Protein AF-A0A1H3GH16-F1 (afdb_monomer_lite)

pLDDT: mean 80.29, std 18.0, range [28.05, 98.12]

Sequence (276 aa):
MAARHVVYRCELDHEVRWRGYATGDDGIPVDVRADSLGQAQQLMAATAVGNGHRSEWVEHTEHAAGDGLWVREALDDRVLEREHATRVLMETLGDQRLRARLATLPACRVGGVPVVVGVPGDTLDWVLGQHDRRGTLIVAAAVTNHRLWWNALVPADRAADTDLCVAGSLADLDLTDPEATLDDWMATTACGGLVLLAPRHTAAGTPPGGHAARSDAYTGRRAAAHNLSARLLDQFESTDDPLRAAQLRMRSCELEGVLHRLDAPRPGPDSLPPAM

Structure (mmCIF, N/CA/C/O backbone):
data_AF-A0A1H3GH16-F1
#
_entry.id   AF-A0A1H3GH16-F1
#
loop_
_atom_site.group_PDB
_atom_site.id
_atom_site.type_symbol
_atom_site.label_atom_id
_atom_site.label_alt_id
_atom_site.label_comp_id
_atom_site.label_asym_id
_atom_site.label_entity_id
_atom_site.label_seq_id
_atom_site.pdbx_PDB_ins_code
_atom_site.Cartn_x
_atom_site.Cartn_y
_atom_site.Cartn_z
_atom_site.occupancy
_atom_site.B_iso_or_equiv
_atom_site.auth_seq_id
_atom_site.auth_comp_id
_atom_site.auth_asym_id
_atom_site.auth_atom_id
_atom_site.pdbx_PDB_model_num
ATOM 1 N N . MET A 1 1 ? 21.112 0.254 -6.569 1.00 52.09 1 MET A N 1
ATOM 2 C CA . MET A 1 1 ? 20.649 -0.102 -5.211 1.00 52.09 1 MET A CA 1
ATOM 3 C C . MET A 1 1 ? 19.182 0.264 -5.133 1.00 52.09 1 MET A C 1
ATOM 5 O O . MET A 1 1 ? 18.838 1.299 -5.691 1.00 52.09 1 MET A O 1
ATOM 9 N N . ALA A 1 2 ? 18.341 -0.576 -4.524 1.00 65.38 2 ALA A N 1
ATOM 10 C CA . ALA A 1 2 ? 16.936 -0.236 -4.305 1.00 65.38 2 ALA A CA 1
ATOM 11 C C . ALA A 1 2 ? 16.853 1.001 -3.400 1.00 65.38 2 ALA A C 1
ATOM 13 O O . ALA A 1 2 ? 17.631 1.122 -2.448 1.00 65.38 2 ALA A O 1
ATOM 14 N N . ALA A 1 3 ? 15.966 1.936 -3.733 1.00 75.69 3 ALA A N 1
ATOM 15 C CA . ALA A 1 3 ? 15.807 3.159 -2.961 1.00 75.69 3 ALA A CA 1
ATOM 16 C C . ALA A 1 3 ? 15.318 2.833 -1.542 1.00 75.69 3 ALA A C 1
ATOM 18 O O . ALA A 1 3 ? 14.544 1.899 -1.324 1.00 75.69 3 ALA A O 1
ATOM 19 N N . ARG A 1 4 ? 15.775 3.602 -0.553 1.00 84.25 4 ARG A N 1
ATOM 20 C CA . ARG A 1 4 ? 15.345 3.411 0.834 1.00 84.25 4 ARG A CA 1
ATOM 21 C C . ARG A 1 4 ? 14.022 4.135 1.052 1.00 84.25 4 ARG A C 1
ATOM 23 O O . ARG A 1 4 ? 13.955 5.351 0.917 1.00 84.25 4 ARG A O 1
ATOM 30 N N . HIS A 1 5 ? 12.983 3.411 1.441 1.00 89.88 5 HIS A N 1
ATOM 31 C CA . HIS A 1 5 ? 11.682 4.014 1.711 1.00 89.88 5 HIS A CA 1
ATOM 32 C C . HIS A 1 5 ? 11.623 4.507 3.162 1.00 89.88 5 HIS A C 1
ATOM 34 O O . HIS A 1 5 ? 11.836 3.740 4.107 1.00 89.88 5 HIS A O 1
ATOM 40 N N . VAL A 1 6 ? 11.352 5.799 3.332 1.00 92.00 6 VAL A N 1
ATOM 41 C CA . VAL A 1 6 ? 11.214 6.468 4.630 1.00 92.00 6 VAL A CA 1
ATOM 42 C C . VAL A 1 6 ? 9.794 6.992 4.757 1.00 92.00 6 VAL A C 1
ATOM 44 O O . VAL A 1 6 ? 9.321 7.716 3.894 1.00 92.00 6 VAL A O 1
ATOM 47 N N . VAL A 1 7 ? 9.113 6.629 5.833 1.00 94.06 7 VAL A N 1
ATOM 48 C CA . VAL A 1 7 ? 7.688 6.869 6.035 1.00 94.06 7 VAL A CA 1
ATOM 49 C C . VAL A 1 7 ? 7.483 7.756 7.252 1.00 94.06 7 VAL A C 1
ATOM 51 O O . VAL A 1 7 ? 8.035 7.493 8.318 1.00 94.06 7 VAL A O 1
ATOM 54 N N . TYR A 1 8 ? 6.654 8.784 7.105 1.00 94.25 8 TYR A N 1
ATOM 55 C CA . TYR A 1 8 ? 6.252 9.682 8.179 1.00 94.25 8 TYR A CA 1
ATOM 56 C C . TYR A 1 8 ? 4.759 9.519 8.459 1.00 94.25 8 TYR A C 1
ATOM 58 O O . TYR A 1 8 ? 3.909 9.926 7.668 1.00 94.25 8 TYR A O 1
ATOM 66 N N . ARG A 1 9 ? 4.435 8.922 9.602 1.00 93.56 9 ARG A N 1
ATOM 67 C CA . ARG A 1 9 ? 3.070 8.673 10.061 1.00 93.56 9 ARG A CA 1
ATOM 68 C C . ARG A 1 9 ? 2.621 9.767 11.020 1.00 93.56 9 ARG A C 1
ATOM 70 O O . ARG A 1 9 ? 3.316 10.054 11.995 1.00 93.56 9 ARG A O 1
ATOM 77 N N . CYS A 1 10 ? 1.449 10.338 10.759 1.00 91.75 10 CYS A N 1
ATOM 78 C CA . CYS A 1 10 ? 0.783 11.255 11.681 1.00 91.75 10 CYS A CA 1
ATOM 79 C C . CYS A 1 10 ? -0.108 10.454 12.646 1.00 91.75 10 CYS A C 1
ATOM 81 O O . CYS A 1 10 ? -1.148 9.931 12.245 1.00 91.75 10 CYS A O 1
ATOM 83 N N . GLU A 1 11 ? 0.296 10.344 13.907 1.00 87.69 11 GLU A N 1
ATOM 84 C CA . GLU A 1 11 ? -0.462 9.694 14.978 1.00 87.69 11 GLU A CA 1
ATOM 85 C C . GLU A 1 11 ? -1.277 10.771 15.720 1.00 87.69 11 GLU A C 1
ATOM 87 O O . GLU A 1 11 ? -0.717 11.691 16.312 1.00 87.69 11 GLU A O 1
ATOM 92 N N . LEU A 1 12 ? -2.611 10.717 15.632 1.00 76.94 12 LEU A N 1
ATOM 93 C CA . LEU A 1 12 ? -3.485 11.773 16.172 1.00 76.94 12 LEU A CA 1
ATOM 94 C C . LEU A 1 12 ? -3.841 11.585 17.656 1.00 76.94 12 LEU A C 1
ATOM 96 O O . LEU A 1 12 ? -4.195 12.558 18.315 1.00 76.94 12 LEU A O 1
ATOM 100 N N . ASP A 1 13 ? -3.715 10.365 18.182 1.00 73.88 13 ASP A N 1
ATOM 101 C CA . ASP A 1 13 ? -4.178 9.989 19.529 1.00 73.88 13 ASP A CA 1
ATOM 102 C C . ASP A 1 13 ? -3.053 9.959 20.584 1.00 73.88 13 ASP A C 1
ATOM 104 O O . ASP A 1 13 ? -3.206 9.384 21.667 1.00 73.88 13 ASP A O 1
ATOM 108 N N . HIS A 1 14 ? -1.888 10.534 20.280 1.00 67.62 14 HIS A N 1
ATOM 109 C CA . HIS A 1 14 ? -0.693 10.454 21.120 1.00 67.62 14 HIS A CA 1
ATOM 110 C C . HIS A 1 14 ? -0.109 11.840 21.421 1.00 67.62 14 HIS A C 1
ATOM 112 O O . HIS A 1 14 ? -0.286 12.781 20.652 1.00 67.62 14 HIS A O 1
ATOM 118 N N . GLU A 1 15 ? 0.599 11.967 22.555 1.00 77.94 15 GLU A N 1
ATOM 119 C CA . GLU A 1 15 ? 1.326 13.201 22.911 1.00 77.94 15 GLU A CA 1
ATOM 120 C C . GLU A 1 15 ? 2.354 13.572 21.831 1.00 77.94 15 GLU A C 1
ATOM 122 O O . GLU A 1 15 ? 2.525 14.743 21.501 1.00 77.94 15 GLU A O 1
ATOM 127 N N . VAL A 1 16 ? 2.981 12.553 21.236 1.00 75.38 16 VAL A N 1
ATOM 128 C CA . VAL A 1 16 ? 3.830 12.667 20.051 1.00 75.38 16 VAL A CA 1
ATOM 129 C C . VAL A 1 16 ? 2.961 12.532 18.807 1.00 75.38 16 VAL A C 1
ATOM 131 O O . VAL A 1 16 ? 2.299 11.515 18.619 1.00 75.38 16 VAL A O 1
ATOM 134 N N . ARG A 1 17 ? 3.029 13.526 17.919 1.00 87.56 17 ARG A N 1
ATOM 135 C CA . ARG A 1 17 ? 2.195 13.575 16.711 1.00 87.56 17 ARG A CA 1
ATOM 136 C C . ARG A 1 17 ? 2.779 12.831 15.513 1.00 87.56 17 ARG A C 1
ATOM 138 O O . ARG A 1 17 ? 2.034 12.403 14.637 1.00 87.56 17 ARG A O 1
ATOM 145 N N . TRP A 1 18 ? 4.101 12.730 15.419 1.00 91.94 18 TRP A N 1
ATOM 146 C CA . TRP A 1 18 ? 4.771 12.169 14.251 1.00 91.94 18 TRP A CA 1
ATOM 147 C C . TRP A 1 18 ? 5.688 11.018 14.616 1.00 91.94 18 TRP A C 1
ATOM 149 O O . TRP A 1 18 ? 6.529 11.114 15.513 1.00 91.94 18 TRP A O 1
ATOM 159 N N . ARG A 1 19 ? 5.570 9.953 13.830 1.00 90.69 19 ARG A N 1
ATOM 160 C CA . ARG A 1 19 ? 6.462 8.805 13.865 1.00 90.69 19 ARG A CA 1
ATOM 161 C C . ARG A 1 19 ? 7.122 8.636 12.506 1.00 90.69 19 ARG A C 1
ATOM 163 O O . ARG A 1 19 ? 6.437 8.493 11.498 1.00 90.69 19 ARG A O 1
ATOM 170 N N . GLY A 1 20 ? 8.446 8.691 12.469 1.00 91.31 20 GLY A N 1
ATOM 171 C CA . GLY A 1 20 ? 9.236 8.442 11.267 1.00 91.31 20 GLY A CA 1
ATOM 172 C C . GLY A 1 20 ? 9.815 7.039 11.313 1.00 91.31 20 GLY A C 1
ATOM 173 O O . GLY A 1 20 ? 10.344 6.647 12.350 1.00 91.31 20 GLY A O 1
ATOM 174 N N . TYR A 1 21 ? 9.744 6.292 10.215 1.00 90.50 21 TYR A N 1
ATOM 175 C CA . TYR A 1 21 ? 10.416 5.005 10.136 1.00 90.50 21 TYR A CA 1
ATOM 176 C C . TYR A 1 21 ? 10.899 4.624 8.742 1.00 90.50 21 TYR A C 1
ATOM 178 O O . TYR A 1 21 ? 10.427 5.155 7.746 1.00 90.50 21 TYR A O 1
ATOM 186 N N . ALA A 1 22 ? 11.860 3.705 8.654 1.00 88.19 22 ALA A N 1
ATOM 187 C CA . ALA A 1 22 ? 12.320 3.151 7.377 1.00 88.19 22 ALA A CA 1
ATOM 188 C C . ALA A 1 22 ? 11.826 1.711 7.190 1.00 88.19 22 ALA A C 1
ATOM 190 O O . ALA A 1 22 ? 11.920 0.907 8.121 1.00 88.19 22 ALA A O 1
ATOM 191 N N . THR A 1 23 ? 11.336 1.378 5.994 1.00 79.94 23 THR A N 1
ATOM 192 C CA . THR A 1 23 ? 11.010 -0.009 5.619 1.00 79.94 23 THR A CA 1
ATOM 193 C C . THR A 1 23 ? 12.234 -0.700 5.012 1.00 79.94 23 THR A C 1
ATOM 195 O O . THR A 1 23 ? 13.199 -0.041 4.622 1.00 79.94 23 THR A O 1
ATOM 198 N N . GLY A 1 24 ? 12.228 -2.034 4.967 1.00 68.38 24 GLY A N 1
ATOM 199 C CA . GLY A 1 24 ? 13.296 -2.820 4.344 1.00 68.38 24 GLY A CA 1
ATOM 200 C C . GLY A 1 24 ? 13.716 -4.057 5.136 1.00 68.38 24 GLY A C 1
ATOM 201 O O . GLY A 1 24 ? 13.225 -4.326 6.235 1.00 68.38 24 GLY A O 1
ATOM 202 N N . ASP A 1 25 ? 14.636 -4.817 4.541 1.00 60.16 25 ASP A N 1
ATOM 203 C CA . ASP A 1 25 ? 15.019 -6.159 4.996 1.00 60.16 25 ASP A CA 1
ATOM 204 C C . ASP A 1 25 ? 16.073 -6.161 6.125 1.00 60.16 25 ASP A C 1
ATOM 206 O O . ASP A 1 25 ? 16.147 -7.122 6.894 1.00 60.16 25 ASP A O 1
ATOM 210 N N . ASP A 1 26 ? 16.858 -5.088 6.266 1.00 56.22 26 ASP A N 1
ATOM 211 C CA . ASP A 1 26 ? 18.135 -5.103 7.002 1.00 56.22 26 ASP A CA 1
ATOM 212 C C . ASP A 1 26 ? 18.048 -4.791 8.509 1.00 56.22 26 ASP A C 1
ATOM 214 O O . ASP A 1 26 ? 19.060 -4.495 9.146 1.00 56.22 26 ASP A O 1
ATOM 218 N N . GLY A 1 27 ? 16.870 -4.883 9.137 1.00 55.91 27 GLY A N 1
ATOM 219 C CA . GLY A 1 27 ? 16.811 -4.810 10.600 1.00 55.91 27 GLY A CA 1
ATOM 220 C C . GLY A 1 27 ? 15.491 -4.381 11.219 1.00 55.91 27 GLY A C 1
ATOM 221 O O . GLY A 1 27 ? 14.415 -4.467 10.627 1.00 55.91 27 GLY A O 1
ATOM 222 N N . ILE A 1 28 ? 15.580 -3.986 12.490 1.00 58.94 28 ILE A N 1
ATOM 223 C CA . ILE A 1 28 ? 14.504 -3.285 13.195 1.00 58.94 28 ILE A CA 1
ATOM 224 C C . ILE A 1 28 ? 14.308 -1.951 12.458 1.00 58.94 28 ILE A C 1
ATOM 226 O O . ILE A 1 28 ? 15.313 -1.282 12.204 1.00 58.94 28 ILE A O 1
ATOM 230 N N . PRO A 1 29 ? 13.072 -1.570 12.082 1.00 67.56 29 PRO A N 1
ATOM 231 C CA . PRO A 1 29 ? 12.835 -0.271 11.468 1.00 67.56 29 PRO A CA 1
ATOM 232 C C . PRO A 1 29 ? 13.460 0.809 12.351 1.00 67.56 29 PRO A C 1
ATOM 234 O O . PRO A 1 29 ? 13.237 0.829 13.562 1.00 67.56 29 PRO A O 1
ATOM 237 N N . VAL A 1 30 ? 14.282 1.674 11.751 1.00 76.56 30 VAL A N 1
ATOM 238 C CA . VAL A 1 30 ? 14.687 2.916 12.417 1.00 76.56 30 VAL A CA 1
ATOM 239 C C . VAL A 1 30 ? 13.393 3.636 12.734 1.00 76.56 30 VAL A C 1
ATOM 241 O O . VAL A 1 30 ? 12.605 3.813 11.818 1.00 76.56 30 VAL A O 1
ATOM 244 N N . ASP A 1 31 ? 13.159 3.971 13.994 1.00 84.00 31 ASP A N 1
ATOM 245 C CA . ASP A 1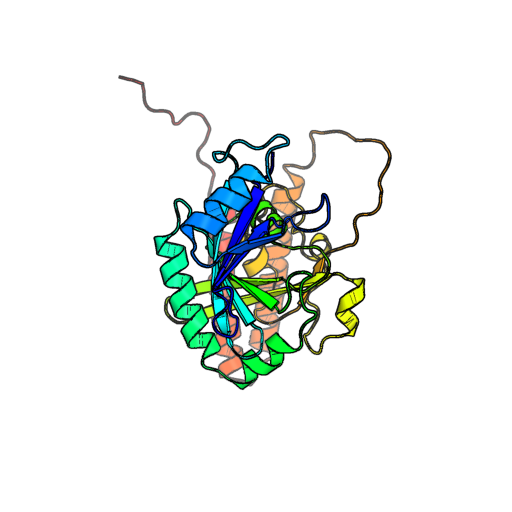 31 ? 11.901 4.534 14.469 1.00 84.00 31 ASP A CA 1
ATOM 246 C C . ASP A 1 31 ? 12.219 5.769 15.301 1.00 84.00 31 ASP A C 1
ATOM 248 O O . ASP A 1 31 ? 12.992 5.705 16.261 1.00 84.00 31 ASP A O 1
ATOM 252 N N . VAL A 1 32 ? 11.659 6.902 14.898 1.00 88.69 32 VAL A N 1
ATOM 253 C CA . VAL A 1 32 ? 11.815 8.177 15.589 1.00 88.69 32 VAL A CA 1
ATOM 254 C C . VAL A 1 32 ? 10.446 8.748 15.904 1.00 88.69 32 VAL A C 1
ATOM 256 O O . VAL A 1 32 ? 9.506 8.642 15.119 1.00 88.69 32 VAL A O 1
ATOM 259 N N . ARG A 1 33 ? 10.350 9.400 17.055 1.00 91.19 33 ARG A N 1
ATOM 260 C CA . ARG A 1 33 ? 9.138 10.042 17.558 1.00 91.19 33 ARG A CA 1
ATOM 261 C C . ARG A 1 33 ? 9.401 11.533 17.707 1.00 91.19 33 ARG A C 1
ATOM 263 O O . ARG A 1 33 ? 10.425 11.907 18.275 1.00 91.19 33 ARG A O 1
ATOM 270 N N . ALA A 1 34 ? 8.512 12.366 17.175 1.00 90.81 34 ALA A N 1
ATOM 271 C CA . ALA A 1 34 ? 8.632 13.817 17.237 1.00 90.81 34 ALA A CA 1
ATOM 272 C C . ALA A 1 34 ? 7.274 14.531 17.246 1.00 90.81 34 ALA A C 1
ATOM 274 O O . ALA A 1 34 ? 6.274 14.030 16.733 1.00 90.81 34 ALA A O 1
ATOM 275 N N . ASP A 1 35 ? 7.259 15.759 17.751 1.00 91.75 35 ASP A N 1
ATOM 276 C CA . ASP A 1 35 ? 6.032 16.558 17.858 1.00 91.75 35 ASP A CA 1
ATOM 277 C C . ASP A 1 35 ? 5.649 17.211 16.517 1.00 91.75 35 ASP A C 1
ATOM 279 O O . ASP A 1 35 ? 4.514 17.645 16.308 1.00 91.75 35 ASP A O 1
ATOM 283 N N . SER A 1 36 ? 6.589 17.260 15.567 1.00 91.38 36 SER A N 1
ATOM 284 C CA . SER A 1 36 ? 6.396 17.822 14.228 1.00 91.38 36 SER A CA 1
ATOM 285 C C . SER A 1 36 ? 7.066 16.983 13.139 1.00 91.38 36 SER A C 1
ATOM 287 O O . SER A 1 36 ? 8.073 16.313 13.377 1.00 91.38 36 SER A O 1
ATOM 289 N N . LEU A 1 37 ? 6.545 17.084 11.912 1.00 90.56 37 LEU A N 1
ATOM 290 C CA . LEU A 1 37 ? 7.101 16.399 10.743 1.00 90.56 37 LEU A CA 1
ATOM 291 C C . LEU A 1 37 ? 8.559 16.804 10.482 1.00 90.56 37 LEU A C 1
ATOM 293 O O . LEU A 1 37 ? 9.406 15.945 10.268 1.00 90.56 37 LEU A O 1
ATOM 297 N N . GLY A 1 38 ? 8.871 18.102 10.558 1.00 91.25 38 GLY A N 1
ATOM 298 C CA . GLY A 1 38 ? 10.231 18.598 10.323 1.00 91.25 38 GLY A CA 1
ATOM 299 C C . GLY A 1 38 ? 11.250 18.030 11.316 1.00 91.25 38 GLY A C 1
ATOM 300 O O . GLY A 1 38 ? 12.358 17.666 10.927 1.00 91.25 38 GLY A O 1
ATOM 301 N N . GLN A 1 39 ? 10.865 17.877 12.586 1.00 92.00 39 GLN A N 1
ATOM 302 C CA . GLN A 1 39 ? 11.708 17.212 13.582 1.00 92.00 39 GLN A CA 1
ATOM 303 C C . GLN A 1 39 ? 11.844 15.713 13.299 1.00 92.00 39 GLN A C 1
ATOM 305 O O . GLN A 1 39 ? 12.954 15.193 13.360 1.00 92.00 39 GLN A O 1
ATOM 310 N N . ALA A 1 40 ? 10.761 15.019 12.928 1.00 90.62 40 ALA A N 1
ATOM 311 C CA . ALA A 1 40 ? 10.839 13.611 12.532 1.00 90.62 40 ALA A CA 1
ATOM 312 C C . ALA A 1 40 ? 11.795 13.416 11.339 1.00 90.62 40 ALA A C 1
ATOM 314 O O . ALA A 1 40 ? 12.632 12.516 11.358 1.00 90.62 40 ALA A O 1
ATOM 315 N N . GLN A 1 41 ? 11.744 14.295 10.333 1.00 90.25 41 GLN A N 1
ATOM 316 C CA . GLN A 1 41 ? 12.663 14.291 9.190 1.00 90.25 41 GLN A CA 1
ATOM 317 C C . GLN A 1 41 ? 14.123 14.493 9.616 1.00 90.25 41 GLN A C 1
ATOM 319 O O . GLN A 1 41 ? 15.004 13.759 9.164 1.00 90.25 41 GLN A O 1
ATOM 324 N N . GLN A 1 42 ? 14.386 15.453 10.506 1.00 89.19 42 GLN A N 1
ATOM 325 C CA . GLN A 1 42 ? 15.727 15.702 11.046 1.00 89.19 42 GLN A CA 1
ATOM 326 C C . GLN A 1 42 ? 16.254 14.507 11.845 1.00 89.19 42 GLN A C 1
ATOM 328 O O . GLN A 1 42 ? 17.401 14.105 11.656 1.00 89.19 42 GLN A O 1
ATOM 333 N N . LEU A 1 43 ? 15.421 13.907 12.699 1.00 89.12 43 LEU A N 1
ATOM 334 C CA . LEU A 1 43 ? 15.786 12.727 13.482 1.00 89.12 43 LEU A CA 1
ATOM 335 C C . LEU A 1 43 ? 16.028 11.508 12.587 1.00 89.12 43 LEU A C 1
ATOM 337 O O . LEU A 1 43 ? 16.998 10.786 12.810 1.00 89.12 43 LEU A O 1
ATOM 341 N N . MET A 1 44 ? 15.219 11.301 11.543 1.00 87.25 44 MET A N 1
ATOM 342 C CA . MET A 1 44 ? 15.465 10.246 10.553 1.00 87.25 44 MET A CA 1
ATOM 343 C C . MET A 1 44 ? 16.807 10.453 9.845 1.00 87.25 44 MET A C 1
ATOM 345 O O . MET A 1 44 ? 17.600 9.516 9.758 1.00 87.25 44 MET A O 1
ATOM 349 N N . ALA A 1 45 ? 17.103 11.680 9.401 1.00 84.00 45 ALA A N 1
ATOM 350 C CA . ALA A 1 45 ? 18.390 12.036 8.799 1.00 84.00 45 ALA A CA 1
ATOM 351 C C . ALA A 1 45 ? 19.573 11.800 9.753 1.00 84.00 45 ALA A C 1
ATOM 353 O O . ALA A 1 45 ? 20.592 11.253 9.338 1.00 84.00 45 ALA A O 1
ATOM 354 N N . ALA A 1 46 ? 19.422 12.150 11.033 1.00 81.88 46 ALA A N 1
ATOM 355 C CA . ALA A 1 46 ? 20.448 11.957 12.057 1.00 81.88 46 ALA A CA 1
ATOM 356 C C . ALA A 1 46 ? 20.619 10.490 12.488 1.00 81.88 46 ALA A C 1
ATOM 358 O O . ALA A 1 46 ? 21.698 10.099 12.920 1.00 81.88 46 ALA A O 1
ATOM 359 N N . THR A 1 47 ? 19.578 9.665 12.374 1.00 78.38 47 THR A N 1
ATOM 360 C CA . THR A 1 47 ? 19.648 8.244 12.754 1.00 78.38 47 THR A CA 1
ATOM 361 C C . THR A 1 47 ? 20.160 7.377 11.603 1.00 78.38 47 THR A C 1
ATOM 363 O O . THR A 1 47 ? 20.773 6.335 11.823 1.00 78.38 47 THR A O 1
ATOM 366 N N . ALA A 1 48 ? 19.994 7.828 10.359 1.00 66.56 48 ALA A N 1
ATOM 367 C CA . ALA A 1 48 ? 20.474 7.145 9.161 1.00 66.56 48 ALA A CA 1
ATOM 368 C C . ALA A 1 48 ? 21.980 7.350 8.863 1.00 66.56 48 ALA A C 1
ATOM 370 O O . ALA A 1 48 ? 22.412 7.113 7.737 1.00 66.56 48 ALA A O 1
ATOM 371 N N . VAL A 1 49 ? 22.792 7.740 9.857 1.00 50.56 49 VAL A N 1
ATOM 372 C CA . VAL A 1 49 ? 24.225 8.117 9.738 1.00 50.56 49 VAL A CA 1
ATOM 373 C C . VAL A 1 49 ? 25.163 6.974 9.283 1.00 50.56 49 VAL A C 1
ATOM 375 O O . VAL A 1 49 ? 26.366 7.165 9.140 1.00 50.56 49 VAL A O 1
ATOM 378 N N . GLY A 1 50 ? 24.635 5.801 8.933 1.00 49.03 50 GLY A N 1
ATOM 379 C CA . GLY A 1 50 ? 25.370 4.759 8.215 1.00 49.03 50 GLY A CA 1
ATOM 380 C C . GLY A 1 50 ? 24.868 4.585 6.779 1.00 49.03 50 GLY A C 1
ATOM 381 O O . GLY A 1 50 ? 23.958 3.794 6.554 1.00 49.03 50 GLY A O 1
ATOM 382 N N . ASN A 1 51 ? 25.515 5.262 5.824 1.00 50.06 51 ASN A N 1
ATOM 383 C CA . ASN A 1 51 ? 25.586 4.928 4.385 1.00 50.06 51 ASN A CA 1
ATOM 384 C C . ASN A 1 51 ? 24.481 5.377 3.402 1.00 50.06 51 ASN A C 1
ATOM 386 O O . ASN A 1 51 ? 24.555 4.957 2.254 1.00 50.06 51 ASN A O 1
ATOM 390 N N . GLY A 1 52 ? 23.510 6.227 3.755 1.00 55.41 52 GLY A N 1
ATOM 391 C CA . GLY A 1 52 ? 22.514 6.706 2.775 1.00 55.41 52 GLY A CA 1
ATOM 392 C C . GLY A 1 52 ? 22.531 8.219 2.583 1.00 55.41 52 GLY A C 1
ATOM 393 O O . GLY A 1 52 ? 22.233 8.957 3.524 1.00 55.41 52 GLY A O 1
ATOM 394 N N . HIS A 1 53 ? 22.813 8.700 1.370 1.00 65.31 53 HIS A N 1
ATOM 395 C CA . HIS A 1 53 ? 22.490 10.087 1.022 1.00 65.31 53 HIS A CA 1
ATOM 396 C C . HIS A 1 53 ? 20.963 10.232 0.929 1.00 65.31 53 HIS A C 1
ATOM 398 O O . HIS A 1 53 ? 20.295 9.344 0.408 1.00 65.31 53 HIS A O 1
ATOM 404 N N . ARG A 1 54 ? 20.385 11.357 1.387 1.00 71.31 54 ARG A N 1
ATOM 405 C CA . ARG A 1 54 ? 18.926 11.604 1.261 1.00 71.31 54 ARG A CA 1
ATOM 406 C C . ARG A 1 54 ? 18.432 11.529 -0.190 1.00 71.31 54 ARG A C 1
ATOM 408 O O . ARG A 1 54 ? 17.261 11.277 -0.413 1.00 71.31 54 ARG A O 1
ATOM 415 N N . SER A 1 55 ? 19.323 11.709 -1.165 1.00 68.88 55 SER A N 1
ATOM 416 C CA . SER A 1 55 ? 19.047 11.527 -2.595 1.00 68.88 55 SER A CA 1
ATOM 417 C C . SER A 1 55 ? 18.679 10.093 -2.990 1.00 68.88 55 SER A C 1
ATOM 419 O O . SER A 1 55 ? 18.209 9.879 -4.098 1.00 68.88 55 SER A O 1
ATOM 421 N N . GLU A 1 56 ? 18.911 9.111 -2.120 1.00 78.94 56 GLU A N 1
ATOM 422 C CA . GLU A 1 56 ? 18.570 7.699 -2.339 1.00 78.94 56 GLU A CA 1
ATOM 423 C C . GLU A 1 56 ? 17.283 7.300 -1.599 1.00 78.94 56 GLU A C 1
ATOM 425 O O . GLU A 1 56 ? 16.954 6.113 -1.508 1.00 78.94 56 GLU A O 1
ATOM 430 N N . TRP A 1 57 ? 16.587 8.274 -1.002 1.00 86.56 57 TRP A N 1
ATOM 431 C CA . TRP A 1 57 ? 15.370 8.041 -0.239 1.00 86.56 57 TRP A CA 1
ATOM 432 C C . TRP A 1 57 ? 14.145 8.309 -1.096 1.00 86.56 57 TRP A C 1
ATOM 434 O O . TRP A 1 57 ? 14.085 9.300 -1.819 1.00 86.56 57 TRP A O 1
ATOM 444 N N . VAL A 1 58 ? 13.135 7.464 -0.930 1.00 89.56 58 VAL A N 1
ATOM 445 C CA . VAL A 1 58 ? 11.763 7.802 -1.306 1.00 89.56 58 VAL A CA 1
ATOM 446 C C . VAL A 1 58 ? 11.037 8.115 -0.009 1.00 89.56 58 VAL A C 1
ATOM 448 O O . VAL A 1 58 ? 10.911 7.241 0.852 1.00 89.56 58 VAL A O 1
ATOM 451 N N . GLU A 1 59 ? 10.617 9.366 0.160 1.00 92.56 59 GLU A N 1
ATOM 452 C CA . GLU A 1 59 ? 9.840 9.791 1.324 1.00 92.56 59 GLU A CA 1
ATOM 453 C C . GLU A 1 59 ? 8.352 9.479 1.106 1.00 92.56 59 GLU A C 1
ATOM 455 O O . GLU A 1 59 ? 7.841 9.562 -0.008 1.00 92.56 59 GLU A O 1
ATOM 460 N N . HIS A 1 60 ? 7.658 9.106 2.177 1.00 95.25 60 HIS A N 1
ATOM 461 C CA . HIS A 1 60 ? 6.235 8.782 2.181 1.00 95.25 60 HIS A CA 1
ATOM 462 C C . HIS A 1 60 ? 5.551 9.453 3.363 1.00 95.25 60 HIS A C 1
ATOM 464 O O . HIS A 1 60 ? 6.149 9.588 4.435 1.00 95.25 60 HIS A O 1
ATOM 470 N N . THR A 1 61 ? 4.271 9.771 3.217 1.00 94.62 61 THR A N 1
ATOM 471 C CA . THR A 1 61 ? 3.392 10.125 4.335 1.00 94.62 61 THR A CA 1
ATOM 472 C C . THR A 1 61 ? 2.350 9.044 4.562 1.00 94.62 61 THR A C 1
ATOM 474 O O . THR A 1 61 ? 1.840 8.443 3.619 1.00 94.62 61 THR A O 1
ATOM 477 N N . GLU A 1 62 ? 2.033 8.787 5.830 1.00 95.62 62 GLU A N 1
ATOM 478 C CA . GLU A 1 62 ? 0.943 7.897 6.218 1.00 95.62 62 GLU A CA 1
ATOM 479 C C . GLU A 1 62 ? -0.194 8.648 6.901 1.00 95.62 62 GLU A C 1
ATOM 481 O O . GLU A 1 62 ? 0.005 9.384 7.875 1.00 95.62 62 GLU A O 1
ATOM 486 N N . HIS A 1 63 ? -1.398 8.381 6.404 1.00 89.94 63 HIS A N 1
ATOM 487 C CA . HIS A 1 63 ? -2.653 8.945 6.874 1.00 89.94 63 HIS A CA 1
ATOM 488 C C . HIS A 1 63 ? -3.523 7.834 7.458 1.00 89.94 63 HIS A C 1
ATOM 490 O O . HIS A 1 63 ? -3.650 6.757 6.875 1.00 89.94 63 HIS A O 1
ATOM 496 N N . ALA A 1 64 ? -4.140 8.087 8.610 1.00 92.12 64 ALA A N 1
ATOM 497 C CA . ALA A 1 64 ? -5.076 7.138 9.194 1.00 92.12 64 ALA A CA 1
ATOM 498 C C . ALA A 1 64 ? -6.334 7.025 8.316 1.00 92.12 64 ALA A C 1
ATOM 500 O O . ALA A 1 64 ? -6.985 8.031 8.031 1.00 92.12 64 ALA A O 1
ATOM 501 N N . ALA A 1 65 ? -6.702 5.800 7.937 1.00 91.69 65 ALA A N 1
ATOM 502 C CA . ALA A 1 65 ? -7.959 5.493 7.243 1.00 91.69 65 ALA A CA 1
ATOM 503 C C . ALA A 1 65 ? -9.012 4.839 8.162 1.00 91.69 65 ALA A C 1
ATOM 505 O O . ALA A 1 65 ? -10.088 4.449 7.709 1.00 91.69 65 ALA A O 1
ATOM 506 N N . GLY A 1 66 ? -8.718 4.757 9.464 1.00 89.19 66 GLY A N 1
ATOM 507 C CA . GLY A 1 66 ? -9.563 4.117 10.472 1.00 89.19 66 GLY A CA 1
ATOM 508 C C . GLY A 1 66 ? -9.262 2.628 10.646 1.00 89.19 66 GLY A C 1
ATOM 509 O O . GLY A 1 66 ? -8.596 2.013 9.818 1.00 89.19 66 GLY A O 1
ATOM 510 N N . ASP A 1 67 ? -9.722 2.059 11.763 1.00 90.81 67 ASP A N 1
ATOM 511 C CA . ASP A 1 67 ? -9.625 0.625 12.088 1.00 90.81 67 ASP A CA 1
ATOM 512 C C . ASP A 1 67 ? -8.191 0.047 12.053 1.00 90.81 67 ASP A C 1
ATOM 514 O O . ASP A 1 67 ? -7.991 -1.150 11.904 1.00 90.81 67 ASP A O 1
ATOM 518 N N . GLY A 1 68 ? -7.164 0.892 12.201 1.00 92.06 68 GLY A N 1
ATOM 519 C CA . GLY A 1 68 ? -5.759 0.476 12.117 1.00 92.06 68 GLY A CA 1
ATOM 520 C C . GLY A 1 68 ? -5.195 0.391 10.693 1.00 92.06 68 GLY A C 1
ATOM 521 O O . GLY A 1 68 ? -4.070 -0.085 10.524 1.00 92.06 68 GLY A O 1
ATOM 522 N N . LEU A 1 69 ? -5.928 0.871 9.684 1.00 96.06 69 LEU A N 1
ATOM 523 C CA . LEU A 1 69 ? -5.430 1.049 8.320 1.00 96.06 69 LEU A CA 1
ATOM 524 C C . LEU A 1 69 ? -4.691 2.379 8.161 1.00 96.06 69 LEU A C 1
ATOM 526 O O . LEU A 1 69 ? -5.140 3.425 8.643 1.00 96.06 69 LEU A O 1
ATOM 530 N N . TRP A 1 70 ? -3.587 2.335 7.419 1.00 96.44 70 TRP A N 1
ATOM 531 C CA . TRP A 1 70 ? -2.738 3.492 7.146 1.00 96.44 70 TRP A CA 1
ATOM 532 C C . TRP A 1 70 ? -2.511 3.634 5.648 1.00 96.44 70 TRP A C 1
ATOM 534 O O . TRP A 1 70 ? -1.846 2.797 5.048 1.00 96.44 70 TRP A O 1
ATOM 544 N N . VAL A 1 71 ? -3.047 4.682 5.034 1.00 96.88 71 VAL A N 1
ATOM 545 C CA . VAL A 1 71 ? -2.812 4.960 3.614 1.00 96.88 71 VAL A CA 1
ATOM 546 C C . VAL A 1 71 ? -1.459 5.632 3.470 1.00 96.88 71 VAL A C 1
ATOM 548 O O . VAL A 1 71 ? -1.235 6.689 4.059 1.00 96.88 71 VAL A O 1
ATOM 551 N N . ARG A 1 72 ? -0.567 4.991 2.716 1.00 97.31 72 ARG A N 1
ATOM 552 C CA . ARG A 1 72 ? 0.798 5.433 2.457 1.00 97.31 72 ARG A CA 1
ATOM 553 C C . ARG A 1 72 ? 0.900 6.006 1.052 1.00 97.31 72 ARG A C 1
ATOM 555 O O . ARG A 1 72 ? 0.697 5.291 0.070 1.00 97.31 72 ARG A O 1
ATOM 562 N N . GLU A 1 73 ? 1.275 7.273 0.989 1.00 96.19 73 GLU A N 1
ATOM 563 C CA . GLU A 1 73 ? 1.482 8.017 -0.247 1.00 96.19 73 GLU A CA 1
ATOM 564 C C . GLU A 1 73 ? 2.955 8.406 -0.373 1.00 96.19 73 GLU A C 1
ATOM 566 O O . GLU A 1 73 ? 3.536 8.957 0.564 1.00 96.19 73 GLU A O 1
ATOM 571 N N . ALA A 1 74 ? 3.563 8.099 -1.518 1.00 95.38 74 ALA A N 1
ATOM 572 C CA . ALA A 1 74 ? 4.943 8.471 -1.799 1.00 95.38 74 ALA A CA 1
ATOM 573 C C . ALA A 1 74 ? 5.028 9.905 -2.333 1.00 95.38 74 ALA A C 1
ATOM 575 O O . ALA A 1 74 ? 4.198 10.334 -3.133 1.00 95.38 74 ALA A O 1
ATOM 576 N N . LEU A 1 75 ? 6.066 10.623 -1.917 1.00 92.12 75 LEU A N 1
ATOM 577 C CA . LEU A 1 75 ? 6.362 11.991 -2.330 1.00 92.12 75 LEU A CA 1
ATOM 578 C C . LEU A 1 75 ? 7.476 11.974 -3.385 1.00 92.12 75 LEU A C 1
ATOM 580 O O . LEU A 1 75 ? 8.616 12.350 -3.112 1.00 92.12 75 LEU A O 1
ATOM 584 N N . ASP A 1 76 ? 7.148 11.476 -4.575 1.00 91.88 76 ASP A N 1
ATOM 585 C CA . ASP A 1 76 ? 8.058 11.366 -5.717 1.00 91.88 76 ASP A CA 1
ATOM 586 C C . ASP A 1 76 ? 7.571 12.182 -6.930 1.00 91.88 76 ASP A C 1
ATOM 588 O O . ASP A 1 76 ? 6.693 13.042 -6.828 1.00 91.88 76 ASP A O 1
ATOM 592 N N . ASP A 1 77 ? 8.180 11.957 -8.092 1.00 92.56 77 ASP A N 1
ATOM 593 C CA . ASP A 1 77 ? 7.843 12.630 -9.346 1.00 92.56 77 ASP A CA 1
ATOM 594 C C . ASP A 1 77 ? 6.440 12.287 -9.879 1.00 92.56 77 ASP A C 1
ATOM 596 O O . ASP A 1 77 ? 5.954 12.973 -10.779 1.00 92.56 77 ASP A O 1
ATOM 600 N N . ARG A 1 78 ? 5.761 11.293 -9.288 1.00 93.81 78 ARG A N 1
ATOM 601 C CA . ARG A 1 78 ? 4.403 10.841 -9.639 1.00 93.81 78 ARG A CA 1
ATOM 602 C C . ARG A 1 78 ? 3.349 11.258 -8.611 1.00 93.81 78 ARG A C 1
ATOM 604 O O . ARG A 1 78 ? 2.276 10.657 -8.527 1.00 93.81 78 ARG A O 1
ATOM 611 N N . VAL A 1 79 ? 3.647 12.271 -7.793 1.00 92.75 79 VAL A N 1
ATOM 612 C CA . VAL A 1 79 ? 2.791 12.694 -6.671 1.00 92.75 79 VAL A CA 1
ATOM 613 C C . VAL A 1 79 ? 1.360 13.048 -7.094 1.00 92.75 79 VAL A C 1
ATOM 615 O O . VAL A 1 79 ? 0.429 12.784 -6.346 1.00 92.75 79 VAL A O 1
ATOM 618 N N . LEU A 1 80 ? 1.140 13.583 -8.300 1.00 93.50 80 LEU A N 1
ATOM 619 C CA . LEU A 1 80 ? -0.208 13.946 -8.760 1.00 93.50 80 LEU A CA 1
ATOM 620 C C . LEU A 1 80 ? -1.063 12.711 -9.083 1.00 93.50 80 LEU A C 1
ATOM 622 O O . LEU A 1 80 ? -2.250 12.665 -8.751 1.00 93.50 80 LEU A O 1
ATOM 626 N N . GLU A 1 81 ? -0.474 11.697 -9.717 1.00 95.25 81 GLU A N 1
ATOM 627 C CA . GLU A 1 81 ? -1.133 10.415 -9.962 1.00 95.25 81 GLU A CA 1
ATOM 628 C C . GLU A 1 81 ? -1.398 9.668 -8.656 1.00 95.25 81 GLU A C 1
ATOM 630 O O . GLU A 1 81 ? -2.464 9.064 -8.496 1.00 95.25 81 GLU A O 1
ATOM 635 N N . ARG A 1 82 ? -0.461 9.752 -7.706 1.00 95.50 82 ARG A N 1
ATOM 636 C CA . ARG A 1 82 ? -0.632 9.197 -6.362 1.00 95.50 82 ARG A CA 1
ATOM 637 C C . ARG A 1 82 ? -1.754 9.904 -5.614 1.00 95.50 82 ARG A C 1
ATOM 639 O O . ARG A 1 82 ? -2.643 9.215 -5.136 1.00 95.50 82 ARG A O 1
ATOM 646 N N . GLU A 1 83 ? -1.819 11.233 -5.628 1.00 94.19 83 GLU A N 1
ATOM 647 C CA . GLU A 1 83 ? -2.911 11.993 -5.005 1.00 94.19 83 GLU A CA 1
ATOM 648 C C . GLU A 1 83 ? -4.279 11.587 -5.590 1.00 94.19 83 GLU A C 1
ATOM 650 O O . GLU A 1 83 ? -5.263 11.394 -4.866 1.00 94.19 83 GLU A O 1
ATOM 655 N N . HIS A 1 84 ? -4.355 11.406 -6.915 1.00 94.38 84 HIS A N 1
ATOM 656 C CA . HIS A 1 84 ? -5.562 10.898 -7.563 1.00 94.38 84 HIS A CA 1
ATOM 657 C C . HIS A 1 84 ? -5.933 9.495 -7.061 1.00 94.38 84 HIS A C 1
ATOM 659 O O . HIS A 1 84 ? -7.080 9.273 -6.663 1.00 94.38 84 HIS A O 1
ATOM 665 N N . ALA A 1 85 ? -4.981 8.561 -7.042 1.00 95.62 85 ALA A N 1
ATOM 666 C CA . ALA A 1 85 ? -5.217 7.200 -6.574 1.00 95.62 85 ALA A CA 1
ATOM 667 C C . ALA A 1 85 ? -5.566 7.145 -5.075 1.00 95.62 85 ALA A C 1
ATOM 669 O O . ALA A 1 85 ? -6.476 6.404 -4.697 1.00 95.62 85 ALA A O 1
ATOM 670 N N . THR A 1 86 ? -4.948 7.989 -4.244 1.00 96.56 86 THR A N 1
ATOM 671 C CA . THR A 1 86 ? -5.298 8.193 -2.832 1.00 96.56 86 THR A CA 1
ATOM 672 C C . THR A 1 86 ? -6.758 8.604 -2.700 1.00 96.56 86 THR A C 1
ATOM 674 O O . THR A 1 86 ? -7.483 8.040 -1.885 1.00 96.56 86 THR A O 1
ATOM 677 N N . ARG A 1 87 ? -7.241 9.542 -3.523 1.00 95.75 87 ARG A N 1
ATOM 678 C CA . ARG A 1 87 ? -8.644 9.988 -3.484 1.00 95.75 87 ARG A CA 1
ATOM 679 C C . ARG A 1 87 ? -9.622 8.846 -3.767 1.00 95.75 87 ARG A C 1
ATOM 681 O O . ARG A 1 87 ? -10.566 8.657 -3.003 1.00 95.75 87 ARG A O 1
ATOM 688 N N . VAL A 1 88 ? -9.368 8.067 -4.820 1.00 96.44 88 VAL A N 1
ATOM 689 C CA . VAL A 1 88 ? -10.190 6.896 -5.186 1.00 96.44 88 VAL A CA 1
ATOM 690 C C . VAL A 1 88 ? -10.140 5.827 -4.090 1.00 96.44 88 VAL A C 1
ATOM 692 O O . VAL A 1 88 ? -11.161 5.226 -3.744 1.00 96.44 88 VAL A O 1
ATOM 695 N N . LEU A 1 89 ? -8.960 5.604 -3.506 1.00 96.56 89 LEU A N 1
ATOM 696 C CA . LEU A 1 89 ? -8.774 4.683 -2.391 1.00 96.56 89 LEU A CA 1
ATOM 697 C C . LEU A 1 89 ? -9.563 5.127 -1.158 1.00 96.56 89 LEU A C 1
ATOM 699 O O . LEU A 1 89 ? -10.269 4.310 -0.579 1.00 96.56 89 LEU A O 1
ATOM 703 N N . MET A 1 90 ? -9.486 6.398 -0.768 1.00 95.31 90 MET A N 1
ATOM 704 C CA . MET A 1 90 ? -10.197 6.917 0.403 1.00 95.31 90 MET A CA 1
ATOM 705 C C . MET A 1 90 ? -11.718 6.853 0.231 1.00 95.31 90 MET A C 1
ATOM 707 O O . MET A 1 90 ? -12.417 6.532 1.189 1.00 95.31 90 MET A O 1
ATOM 711 N N . GLU A 1 91 ? -12.234 7.088 -0.979 1.00 95.31 91 GLU A N 1
ATOM 712 C CA . GLU A 1 91 ? -13.651 6.864 -1.297 1.00 95.31 91 GLU A CA 1
ATOM 713 C C . GLU A 1 91 ? -14.029 5.381 -1.155 1.00 95.31 91 GLU A C 1
ATOM 715 O O . GLU A 1 91 ? -15.031 5.051 -0.521 1.00 95.31 91 GLU A O 1
ATOM 720 N N . THR A 1 92 ? -13.187 4.475 -1.664 1.00 94.50 92 THR A N 1
ATOM 721 C CA . THR A 1 92 ? -13.390 3.018 -1.557 1.00 94.50 92 THR A CA 1
ATOM 722 C C . THR A 1 92 ? -13.344 2.544 -0.100 1.00 94.50 92 THR A C 1
ATOM 724 O O . THR A 1 92 ? -14.177 1.747 0.330 1.00 94.50 92 THR A O 1
ATOM 727 N N . LEU A 1 93 ? -12.416 3.082 0.694 1.00 95.00 93 LEU A N 1
ATOM 728 C CA . LEU A 1 93 ? -12.338 2.881 2.141 1.00 95.00 93 LEU A CA 1
ATOM 729 C C . LEU A 1 93 ? -13.443 3.639 2.898 1.00 95.00 93 LEU A C 1
ATOM 731 O O . LEU A 1 93 ? -13.501 3.569 4.118 1.00 95.00 93 LEU A O 1
ATOM 735 N N . GLY A 1 94 ? -14.372 4.317 2.225 1.00 93.88 94 GLY A N 1
ATOM 736 C CA . GLY A 1 94 ? -15.648 4.703 2.825 1.00 93.88 94 GLY A CA 1
ATOM 737 C C . GLY A 1 94 ? -16.515 3.490 3.193 1.00 93.88 94 GLY A C 1
ATOM 738 O O . GLY A 1 94 ? -17.340 3.580 4.104 1.00 93.88 94 GLY A O 1
ATOM 739 N N . ASP A 1 95 ? -16.306 2.336 2.543 1.00 94.94 95 ASP A N 1
ATOM 740 C CA . ASP A 1 95 ? -16.977 1.083 2.893 1.00 94.94 95 ASP A CA 1
ATOM 741 C C . ASP A 1 95 ? -16.409 0.494 4.196 1.00 94.94 95 ASP A C 1
ATOM 743 O O . ASP A 1 95 ? -15.316 -0.080 4.250 1.00 94.94 95 ASP A O 1
ATOM 747 N N . GLN A 1 96 ? -17.206 0.589 5.262 1.00 94.81 96 GLN A N 1
ATOM 748 C CA . GLN A 1 96 ? -16.863 0.074 6.585 1.00 94.81 96 GLN A CA 1
ATOM 749 C C . GLN A 1 96 ? -16.632 -1.446 6.602 1.00 94.81 96 GLN A C 1
ATOM 751 O O . GLN A 1 96 ? -15.813 -1.925 7.385 1.00 94.81 96 GLN A O 1
ATOM 756 N N . ARG A 1 97 ? -17.330 -2.222 5.762 1.00 94.19 97 ARG A N 1
ATOM 757 C CA . ARG A 1 97 ? -17.157 -3.684 5.719 1.00 94.19 97 ARG A CA 1
ATOM 758 C C . ARG A 1 97 ? -15.808 -4.044 5.125 1.00 94.19 97 ARG A C 1
ATOM 760 O O . ARG A 1 97 ? -15.115 -4.898 5.673 1.00 94.19 97 ARG A O 1
ATOM 767 N N . LEU A 1 98 ? -15.436 -3.374 4.034 1.00 93.69 98 LEU A N 1
ATOM 768 C CA . LEU A 1 98 ? -14.119 -3.537 3.433 1.00 93.69 98 LEU A CA 1
ATOM 769 C C . LEU A 1 98 ? -13.029 -3.142 4.428 1.00 93.69 98 LEU A C 1
ATOM 771 O O . LEU A 1 98 ? -12.131 -3.939 4.681 1.00 93.69 98 LEU A O 1
ATOM 775 N N . ARG A 1 99 ? -13.140 -1.964 5.052 1.00 95.19 99 ARG A N 1
ATOM 776 C CA . ARG A 1 99 ? -12.189 -1.518 6.080 1.00 95.19 99 ARG A CA 1
ATOM 777 C C . ARG A 1 99 ? -12.015 -2.521 7.208 1.00 95.19 99 ARG A C 1
ATOM 779 O O . ARG A 1 99 ? -10.887 -2.899 7.498 1.00 95.19 99 ARG A O 1
ATOM 786 N N . ALA A 1 100 ? -13.114 -2.974 7.810 1.00 93.25 100 ALA A N 1
ATOM 787 C CA . ALA A 1 100 ? -13.069 -3.935 8.906 1.00 93.25 100 ALA A CA 1
ATOM 788 C C . ALA A 1 100 ? -12.387 -5.240 8.478 1.00 93.25 100 ALA A C 1
ATOM 790 O O . ALA A 1 100 ? -11.591 -5.790 9.230 1.00 93.25 100 ALA A O 1
ATOM 791 N N . ARG A 1 101 ? -12.645 -5.706 7.251 1.00 94.25 101 ARG A N 1
ATOM 792 C CA . ARG A 1 101 ? -11.987 -6.892 6.697 1.00 94.25 101 ARG A CA 1
ATOM 793 C C . ARG A 1 101 ? -10.486 -6.677 6.518 1.00 94.25 101 ARG A C 1
ATOM 795 O O . ARG A 1 101 ? -9.697 -7.481 7.001 1.00 94.25 101 ARG A O 1
ATOM 802 N N . LEU A 1 102 ? -10.078 -5.573 5.894 1.00 95.75 102 LEU A N 1
ATOM 803 C CA . LEU A 1 102 ? -8.661 -5.250 5.691 1.00 95.75 102 LEU A CA 1
ATOM 804 C C . LEU A 1 102 ? -7.915 -5.043 7.019 1.00 95.75 102 LEU A C 1
ATOM 806 O O . LEU A 1 102 ? -6.759 -5.436 7.143 1.00 95.75 102 LEU A O 1
ATOM 810 N N . ALA A 1 103 ? -8.583 -4.478 8.024 1.00 94.12 103 ALA A N 1
ATOM 811 C CA . ALA A 1 103 ? -8.038 -4.253 9.361 1.00 94.12 103 ALA A CA 1
ATOM 812 C C . ALA A 1 103 ? -7.720 -5.545 10.131 1.00 94.12 103 ALA A C 1
ATOM 814 O O . ALA A 1 103 ? -6.884 -5.526 11.033 1.00 94.12 103 ALA A O 1
ATOM 815 N N . THR A 1 104 ? -8.359 -6.669 9.788 1.00 94.00 104 THR A N 1
ATOM 816 C CA . THR A 1 104 ? -8.050 -7.974 10.405 1.00 94.00 104 THR A CA 1
ATOM 817 C C . THR A 1 104 ? -6.792 -8.634 9.849 1.00 94.00 104 THR A C 1
ATOM 819 O O . THR A 1 104 ? -6.333 -9.628 10.410 1.00 94.00 104 THR A O 1
ATOM 822 N N . LEU A 1 105 ? -6.220 -8.100 8.766 1.00 96.25 105 LEU A N 1
ATOM 823 C CA . LEU A 1 105 ? -5.011 -8.661 8.179 1.00 96.25 105 LEU A CA 1
ATOM 824 C C . LEU A 1 105 ? -3.811 -8.491 9.131 1.00 96.25 105 LEU A C 1
ATOM 826 O O . LEU A 1 105 ? -3.762 -7.527 9.901 1.00 96.25 105 LEU A O 1
ATOM 830 N N . PRO A 1 106 ? -2.819 -9.402 9.085 1.00 95.25 106 PRO A N 1
ATOM 831 C CA . PRO A 1 106 ? -1.643 -9.346 9.943 1.00 95.25 106 PRO A CA 1
ATOM 832 C C . PRO A 1 106 ? -0.980 -7.967 9.922 1.00 95.25 106 PRO A C 1
ATOM 834 O O . PRO A 1 106 ? -0.566 -7.487 8.866 1.00 95.25 106 PRO A O 1
ATOM 837 N N . ALA A 1 107 ? -0.863 -7.335 11.088 1.00 93.81 107 ALA A N 1
ATOM 838 C CA . ALA A 1 107 ? -0.271 -6.009 11.207 1.00 93.81 107 ALA A CA 1
ATOM 839 C C . ALA A 1 107 ? 1.246 -6.023 10.957 1.00 93.81 107 ALA A C 1
ATOM 841 O O . ALA A 1 107 ? 1.948 -6.989 11.270 1.00 93.81 107 ALA A O 1
ATOM 842 N N . CYS A 1 108 ? 1.763 -4.915 10.430 1.00 90.81 108 CYS A N 1
ATOM 843 C CA . CYS A 1 108 ? 3.199 -4.674 10.294 1.00 90.81 108 CYS A CA 1
ATOM 844 C C . CYS A 1 108 ? 3.860 -4.372 11.656 1.00 90.81 108 CYS A C 1
ATOM 846 O O . CYS A 1 108 ? 3.191 -4.065 12.645 1.00 90.81 108 CYS A O 1
ATOM 848 N N . ARG A 1 109 ? 5.197 -4.419 11.724 1.00 87.69 109 ARG A N 1
ATOM 849 C CA . ARG A 1 109 ? 6.006 -4.175 12.937 1.00 87.69 109 ARG A CA 1
ATOM 850 C C . ARG A 1 109 ? 5.749 -2.813 13.566 1.00 87.69 109 ARG A C 1
ATOM 852 O O . ARG A 1 109 ? 5.836 -2.674 14.781 1.00 87.69 109 ARG A O 1
ATOM 859 N N . VAL A 1 110 ? 5.473 -1.807 12.740 1.00 84.12 110 VAL A N 1
ATOM 860 C CA . VAL A 1 110 ? 5.187 -0.442 13.201 1.00 84.12 110 VAL A CA 1
ATOM 861 C C . VAL A 1 110 ? 3.730 -0.269 13.647 1.00 84.12 110 VAL A C 1
ATOM 863 O O . VAL A 1 110 ? 3.385 0.774 14.199 1.00 84.12 110 VAL A O 1
ATOM 866 N N . GLY A 1 111 ? 2.900 -1.305 13.493 1.00 89.06 111 GLY A N 1
ATOM 867 C CA . GLY A 1 111 ? 1.497 -1.348 13.889 1.00 89.06 111 GLY A CA 1
ATOM 868 C C . GLY A 1 111 ? 0.545 -0.994 12.747 1.00 89.06 111 GLY A C 1
ATOM 869 O O . GLY A 1 111 ? 0.837 -0.120 11.925 1.00 89.06 111 GLY A O 1
ATOM 870 N N . GLY A 1 112 ? -0.612 -1.658 12.732 1.00 92.94 112 GLY A N 1
ATOM 871 C CA . GLY A 1 112 ? -1.638 -1.506 11.699 1.00 92.94 112 GLY A CA 1
A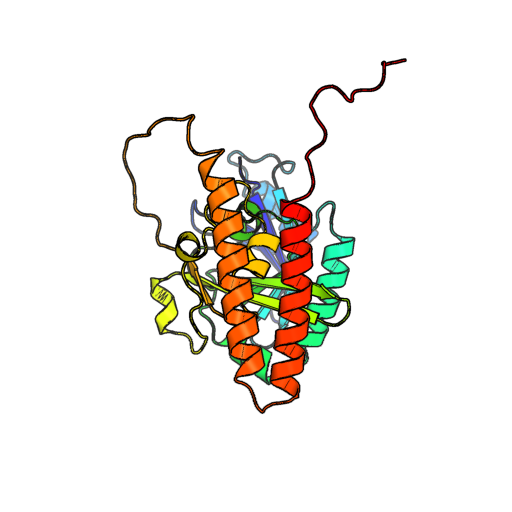TOM 872 C C . GLY A 1 112 ? -1.282 -2.166 10.364 1.00 92.94 112 GLY A C 1
ATOM 873 O O . GLY A 1 112 ? -0.252 -2.836 10.241 1.00 92.94 112 GLY A O 1
ATOM 874 N N . VAL A 1 113 ? -2.137 -1.960 9.362 1.00 96.38 113 VAL A N 1
ATOM 875 C CA . VAL A 1 113 ? -1.962 -2.490 8.002 1.00 96.38 113 VAL A CA 1
ATOM 876 C C . VAL A 1 113 ? -1.779 -1.322 7.026 1.00 96.38 113 VAL A C 1
ATOM 878 O O . VAL A 1 113 ? -2.716 -0.543 6.826 1.00 96.38 113 VAL A O 1
ATOM 881 N N . PRO A 1 114 ? -0.582 -1.150 6.440 1.00 96.38 114 PRO A N 1
ATOM 882 C CA . PRO A 1 114 ? -0.355 -0.129 5.430 1.00 96.38 114 PRO A CA 1
ATOM 883 C C . PRO A 1 114 ? -1.049 -0.481 4.109 1.00 96.38 114 PRO A C 1
ATOM 885 O O . PRO A 1 114 ? -0.997 -1.623 3.646 1.00 96.38 114 PRO A O 1
ATOM 888 N N . VAL A 1 115 ? -1.646 0.531 3.486 1.00 97.88 115 VAL A N 1
ATOM 889 C CA . VAL A 1 115 ? -2.169 0.517 2.121 1.00 97.88 115 VAL A CA 1
ATOM 890 C C . VAL A 1 115 ? -1.308 1.450 1.283 1.00 97.88 115 VAL A C 1
ATOM 892 O O . VAL A 1 115 ? -1.418 2.668 1.391 1.00 97.88 115 VAL A O 1
ATOM 895 N N . VAL A 1 116 ? -0.428 0.879 0.472 1.00 97.50 116 VAL A N 1
ATOM 896 C CA . VAL A 1 116 ? 0.421 1.616 -0.459 1.00 97.50 116 VAL A CA 1
ATOM 897 C C . VAL A 1 116 ? -0.364 2.016 -1.693 1.00 97.50 116 VAL A C 1
ATOM 899 O O . VAL A 1 116 ? -0.991 1.178 -2.346 1.00 97.50 116 VAL A O 1
ATOM 902 N N . VAL A 1 117 ? -0.280 3.304 -2.012 1.00 97.56 117 VAL A N 1
ATOM 903 C CA . VAL A 1 117 ? -0.855 3.890 -3.219 1.00 97.56 117 VAL A CA 1
ATOM 904 C C . VAL A 1 117 ? 0.150 3.756 -4.360 1.00 97.56 117 VAL A C 1
ATOM 906 O O . VAL A 1 117 ? 1.077 4.556 -4.513 1.00 97.56 117 VAL A O 1
ATOM 909 N N . GLY A 1 118 ? -0.027 2.695 -5.138 1.00 96.19 118 GLY A N 1
ATOM 910 C CA . GLY A 1 118 ? 0.705 2.450 -6.370 1.00 96.19 118 GLY A CA 1
ATOM 911 C C . GLY A 1 118 ? 0.064 3.158 -7.560 1.00 96.19 118 GLY A C 1
ATOM 912 O O . GLY A 1 118 ? -1.142 3.419 -7.594 1.00 96.19 118 GLY A O 1
ATOM 913 N N . VAL A 1 119 ? 0.884 3.432 -8.564 1.00 95.44 119 VAL A N 1
ATOM 914 C CA . VAL A 1 119 ? 0.457 3.955 -9.860 1.00 95.44 119 VAL A CA 1
ATOM 915 C C . VAL A 1 119 ? 0.847 2.936 -10.938 1.00 95.44 119 VAL A C 1
ATOM 917 O O . VAL A 1 119 ? 1.937 2.365 -10.849 1.00 95.44 119 VAL A O 1
ATOM 920 N N . PRO A 1 120 ? 0.007 2.692 -11.967 1.00 92.94 120 PRO A N 1
ATOM 921 C CA . PRO A 1 120 ? 0.392 1.899 -13.138 1.00 92.94 120 PRO A CA 1
ATOM 922 C C . PRO A 1 120 ? 1.811 2.235 -13.622 1.00 92.94 120 PRO A C 1
ATOM 924 O O . PRO A 1 120 ? 2.186 3.409 -13.692 1.00 92.94 120 PRO A O 1
ATOM 927 N N . GLY A 1 121 ? 2.625 1.223 -13.892 1.00 93.62 121 GLY A N 1
ATOM 928 C CA . GLY A 1 121 ? 4.042 1.344 -14.239 1.00 93.62 121 GLY A CA 1
ATOM 929 C C . GLY A 1 121 ? 5.022 1.367 -13.061 1.00 93.62 121 GLY A C 1
ATOM 930 O O . GLY A 1 121 ? 6.223 1.267 -13.305 1.00 93.62 121 GLY A O 1
ATOM 931 N N . ASP A 1 122 ? 4.564 1.465 -11.805 1.00 96.12 122 ASP A N 1
ATOM 932 C CA . ASP A 1 122 ? 5.454 1.294 -10.645 1.00 96.12 122 ASP A CA 1
ATOM 933 C C . ASP A 1 122 ? 6.088 -0.106 -10.690 1.00 96.12 122 ASP A C 1
ATOM 935 O O . ASP A 1 122 ? 5.401 -1.104 -10.922 1.00 96.12 122 ASP A O 1
ATOM 939 N N . THR A 1 123 ? 7.402 -0.199 -10.473 1.00 95.31 123 THR A N 1
ATOM 940 C CA . THR A 1 123 ? 8.101 -1.490 -10.484 1.00 95.31 123 THR A CA 1
ATOM 941 C C . THR A 1 123 ? 7.750 -2.305 -9.244 1.00 95.31 123 THR A C 1
ATOM 943 O O . THR A 1 123 ? 7.534 -1.764 -8.155 1.00 95.31 123 THR A O 1
ATOM 946 N N . LEU A 1 124 ? 7.735 -3.632 -9.368 1.00 93.94 124 LEU A N 1
ATOM 947 C CA . LEU A 1 124 ? 7.492 -4.490 -8.212 1.00 93.94 124 LEU A CA 1
ATOM 948 C C . LEU A 1 124 ? 8.611 -4.399 -7.178 1.00 93.94 124 LEU A C 1
ATOM 950 O O . LEU A 1 124 ? 8.319 -4.504 -5.994 1.00 93.94 124 LEU A O 1
ATOM 954 N N . ASP A 1 125 ? 9.855 -4.128 -7.573 1.00 91.81 125 ASP A N 1
ATOM 955 C CA . ASP A 1 125 ? 10.937 -3.861 -6.616 1.00 91.81 125 ASP A CA 1
ATOM 956 C C . ASP A 1 125 ? 10.607 -2.664 -5.703 1.00 91.81 125 ASP A C 1
ATOM 958 O O . ASP A 1 125 ? 10.721 -2.765 -4.480 1.00 91.81 125 ASP A O 1
ATOM 962 N N . TRP A 1 126 ? 10.077 -1.573 -6.269 1.00 92.19 126 TRP A N 1
ATOM 963 C CA . TRP A 1 126 ? 9.626 -0.403 -5.505 1.00 92.19 126 TRP A CA 1
ATOM 964 C C . TRP A 1 126 ? 8.444 -0.726 -4.576 1.00 92.19 126 TRP A C 1
ATOM 966 O O . TRP A 1 126 ? 8.382 -0.251 -3.438 1.00 92.19 126 TRP A O 1
ATOM 976 N N . VAL A 1 127 ? 7.503 -1.564 -5.019 1.00 93.50 127 VAL A N 1
ATOM 977 C CA . VAL A 1 127 ? 6.388 -2.020 -4.170 1.00 93.50 127 VAL A CA 1
ATOM 978 C C . VAL A 1 127 ? 6.903 -2.900 -3.026 1.00 93.50 127 VAL A C 1
ATOM 980 O O . VAL A 1 127 ? 6.540 -2.708 -1.865 1.00 93.50 127 VAL A O 1
ATOM 983 N N . LEU A 1 128 ? 7.791 -3.847 -3.328 1.00 91.62 128 LEU A N 1
ATOM 984 C CA . LEU A 1 128 ? 8.361 -4.779 -2.357 1.00 91.62 128 LEU A CA 1
ATOM 985 C C . LEU A 1 128 ? 9.261 -4.087 -1.332 1.00 91.62 128 LEU A C 1
ATOM 987 O O . LEU A 1 128 ? 9.266 -4.500 -0.170 1.00 91.62 128 LEU A O 1
ATOM 991 N N . GLY A 1 129 ? 9.962 -3.018 -1.720 1.00 89.69 129 GLY A N 1
ATOM 992 C CA . GLY A 1 129 ? 10.769 -2.187 -0.819 1.00 89.69 129 GLY A CA 1
ATOM 993 C C . GLY A 1 129 ? 9.968 -1.556 0.329 1.00 89.69 129 GLY A C 1
ATOM 994 O O . GLY A 1 129 ? 10.529 -1.205 1.371 1.00 89.69 129 GLY A O 1
ATOM 995 N N . GLN A 1 130 ? 8.644 -1.470 0.189 1.00 91.12 130 GLN A N 1
ATOM 996 C CA . GLN A 1 130 ? 7.731 -0.904 1.188 1.00 91.12 130 GLN A CA 1
ATOM 997 C C . GLN A 1 130 ? 7.207 -1.931 2.198 1.00 91.12 130 GLN A C 1
ATOM 999 O O . GLN A 1 130 ? 6.614 -1.553 3.215 1.00 91.12 130 GLN A O 1
ATOM 1004 N N . HIS A 1 131 ? 7.422 -3.219 1.931 1.00 91.12 131 HIS A N 1
ATOM 1005 C CA . HIS A 1 131 ? 6.971 -4.325 2.765 1.00 91.12 131 HIS A CA 1
ATOM 1006 C C . HIS A 1 131 ? 7.992 -4.613 3.885 1.00 91.12 131 HIS A C 1
ATOM 1008 O O . HIS A 1 131 ? 9.189 -4.721 3.643 1.00 91.12 131 HIS A O 1
ATOM 1014 N N . ASP A 1 132 ? 7.539 -4.806 5.129 1.00 86.75 132 ASP A N 1
ATOM 1015 C CA . ASP A 1 132 ? 8.418 -5.024 6.304 1.00 86.75 132 ASP A CA 1
ATOM 1016 C C . ASP A 1 132 ? 8.748 -6.508 6.607 1.00 86.75 132 ASP A C 1
ATOM 1018 O O . ASP A 1 132 ? 9.424 -6.857 7.585 1.00 86.75 132 ASP A O 1
ATOM 1022 N N . ARG A 1 133 ? 8.195 -7.384 5.764 1.00 87.06 133 ARG A N 1
ATOM 1023 C CA . ARG A 1 133 ? 8.307 -8.857 5.745 1.00 87.06 133 ARG A CA 1
ATOM 1024 C C . ARG A 1 133 ? 7.665 -9.563 6.943 1.00 87.06 133 ARG A C 1
ATOM 1026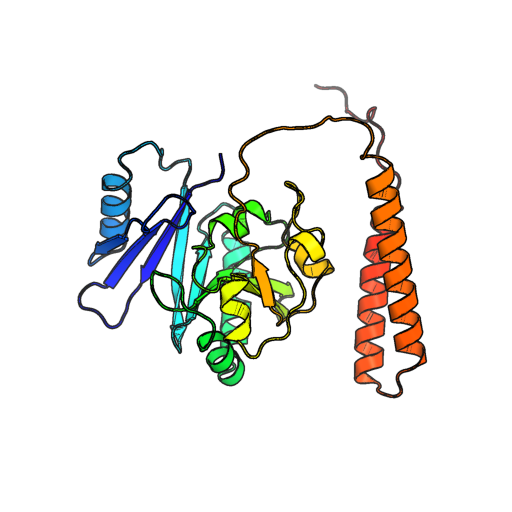 O O . ARG A 1 133 ? 7.909 -10.750 7.131 1.00 87.06 133 ARG A O 1
ATOM 1033 N N . ARG A 1 134 ? 6.881 -8.870 7.771 1.00 87.50 134 ARG A N 1
ATOM 1034 C CA . ARG A 1 134 ? 6.208 -9.467 8.940 1.00 87.50 134 ARG A CA 1
ATOM 1035 C C . ARG A 1 134 ? 4.700 -9.356 8.872 1.00 87.50 134 ARG A C 1
ATOM 1037 O O . ARG A 1 134 ? 4.027 -10.318 9.229 1.00 87.50 134 ARG A O 1
ATOM 1044 N N . GLY A 1 135 ? 4.211 -8.186 8.486 1.00 91.94 135 GLY A N 1
ATOM 1045 C CA . GLY A 1 135 ? 2.788 -7.933 8.345 1.00 91.94 135 GLY A CA 1
ATOM 1046 C C . GLY A 1 135 ? 2.348 -7.986 6.899 1.00 91.94 135 GLY A C 1
ATOM 1047 O O . GLY A 1 135 ? 3.089 -8.408 6.017 1.00 91.94 135 GLY A O 1
ATOM 1048 N N . THR A 1 136 ? 1.135 -7.511 6.689 1.00 95.88 136 THR A N 1
ATOM 1049 C CA . THR A 1 136 ? 0.525 -7.319 5.383 1.00 95.88 136 THR A CA 1
ATOM 1050 C C . THR A 1 136 ? 0.898 -5.951 4.830 1.00 95.88 136 THR A C 1
ATOM 1052 O O . THR A 1 136 ? 0.864 -4.960 5.560 1.00 95.88 136 THR A O 1
ATOM 1055 N N . LEU A 1 137 ? 1.183 -5.883 3.533 1.00 96.50 137 LEU A N 1
ATOM 1056 C CA . LEU A 1 137 ? 1.132 -4.647 2.756 1.00 96.50 137 LEU A CA 1
ATOM 1057 C C . LEU A 1 137 ? -0.016 -4.764 1.762 1.00 96.50 137 LEU A C 1
ATOM 1059 O O . LEU A 1 137 ? 0.002 -5.636 0.896 1.00 96.50 137 LEU A O 1
ATOM 1063 N N . ILE A 1 138 ? -1.002 -3.885 1.855 1.00 98.06 138 ILE A N 1
ATOM 1064 C CA . ILE A 1 138 ? -2.015 -3.780 0.809 1.00 98.06 138 ILE A CA 1
ATOM 1065 C C . ILE A 1 138 ? -1.443 -2.883 -0.280 1.00 98.06 138 ILE A C 1
ATOM 1067 O O . ILE A 1 138 ? -0.954 -1.794 0.004 1.00 98.06 138 ILE A O 1
ATOM 1071 N N . VAL A 1 139 ? -1.499 -3.339 -1.522 1.00 98.12 139 VAL A N 1
ATOM 1072 C CA . VAL A 1 139 ? -1.083 -2.573 -2.695 1.00 98.12 139 VAL A CA 1
ATOM 1073 C C . VAL A 1 139 ? -2.344 -2.210 -3.448 1.00 98.12 139 VAL A C 1
ATOM 1075 O O . VAL A 1 139 ? -3.130 -3.095 -3.786 1.00 98.12 139 VAL A O 1
ATOM 1078 N N . ALA A 1 140 ? -2.561 -0.919 -3.669 1.00 98.06 140 ALA A N 1
ATOM 1079 C CA . ALA A 1 140 ? -3.761 -0.405 -4.304 1.00 98.06 140 ALA A CA 1
ATOM 1080 C C . ALA A 1 140 ? -3.403 0.564 -5.432 1.00 98.06 140 ALA A C 1
ATOM 1082 O O . ALA A 1 140 ? -2.493 1.373 -5.286 1.00 98.06 140 ALA A O 1
ATOM 1083 N N . ALA A 1 141 ? -4.138 0.497 -6.539 1.00 97.50 141 ALA A N 1
ATOM 1084 C CA . ALA A 1 141 ? -3.993 1.398 -7.675 1.00 97.50 141 ALA A CA 1
ATOM 1085 C C . ALA A 1 141 ? -5.362 1.774 -8.241 1.00 97.50 141 ALA A C 1
ATOM 1087 O O . ALA A 1 141 ? -6.267 0.939 -8.354 1.00 97.50 141 ALA A O 1
ATOM 1088 N N . ALA A 1 142 ? -5.515 3.039 -8.628 1.00 96.44 142 ALA A N 1
ATOM 1089 C CA . ALA A 1 142 ? -6.678 3.471 -9.389 1.00 96.44 142 ALA A CA 1
ATOM 1090 C C . ALA A 1 142 ? -6.539 2.999 -10.843 1.00 96.44 142 ALA A C 1
ATOM 1092 O O . ALA A 1 142 ? -5.614 3.385 -11.552 1.00 96.44 142 ALA A O 1
ATOM 1093 N N . VAL A 1 143 ? -7.478 2.164 -11.287 1.00 92.81 143 VAL A N 1
ATOM 1094 C CA . VAL A 1 143 ? -7.581 1.704 -12.684 1.00 92.81 143 VAL A CA 1
ATOM 1095 C C . VAL A 1 143 ? -8.372 2.716 -13.515 1.00 92.81 143 VAL A C 1
ATOM 1097 O O . VAL A 1 143 ? -8.147 2.884 -14.709 1.00 92.81 143 VAL A O 1
ATOM 1100 N N . THR A 1 144 ? -9.322 3.397 -12.873 1.00 90.69 144 THR A N 1
ATOM 1101 C CA . THR A 1 144 ? -10.089 4.518 -13.428 1.00 90.69 144 THR A CA 1
ATOM 1102 C C . THR A 1 144 ? -10.412 5.499 -12.301 1.00 90.69 144 THR A C 1
ATOM 1104 O O . THR A 1 144 ? -10.211 5.175 -11.131 1.00 90.69 144 THR A O 1
ATOM 1107 N N . ASN A 1 145 ? -11.046 6.626 -12.634 1.00 87.75 145 ASN A N 1
ATOM 1108 C CA . ASN A 1 145 ? -11.507 7.624 -11.660 1.00 87.75 145 ASN A CA 1
ATOM 1109 C C . ASN A 1 145 ? -12.427 7.078 -10.554 1.00 87.75 145 ASN A C 1
ATOM 1111 O O . ASN A 1 145 ? -12.610 7.749 -9.546 1.00 87.75 145 ASN A O 1
ATOM 1115 N N . HIS A 1 146 ? -13.038 5.905 -10.750 1.00 87.44 146 HIS A N 1
ATOM 1116 C CA . HIS A 1 146 ? -14.021 5.330 -9.823 1.00 87.44 146 HIS A CA 1
ATOM 1117 C C . HIS A 1 146 ? -13.764 3.851 -9.525 1.00 87.44 146 HIS A C 1
ATOM 1119 O O . HIS A 1 146 ? -14.621 3.169 -8.966 1.00 87.44 146 HIS A O 1
ATOM 1125 N N . ARG A 1 147 ? -12.616 3.314 -9.954 1.00 90.81 147 ARG A N 1
ATOM 1126 C CA . ARG A 1 147 ? -12.318 1.889 -9.804 1.00 90.81 147 ARG A CA 1
ATOM 1127 C C . ARG A 1 147 ? -10.931 1.699 -9.239 1.00 90.81 147 ARG A C 1
ATOM 1129 O O . ARG A 1 147 ? -9.943 2.034 -9.888 1.00 90.81 147 ARG A O 1
ATOM 1136 N N . LEU A 1 148 ? -10.898 1.079 -8.070 1.00 95.50 148 LEU A N 1
ATOM 1137 C CA . LEU A 1 148 ? -9.688 0.644 -7.408 1.00 95.50 148 LEU A CA 1
ATOM 1138 C C . LEU A 1 148 ? -9.428 -0.835 -7.718 1.00 95.50 148 LEU A C 1
ATOM 1140 O O . LEU A 1 148 ? -10.326 -1.678 -7.615 1.00 95.50 148 LEU A O 1
ATOM 1144 N N . TRP A 1 149 ? -8.192 -1.153 -8.072 1.00 97.38 149 TRP A N 1
ATOM 1145 C CA . TRP A 1 149 ? -7.650 -2.492 -7.911 1.00 97.38 149 TRP A CA 1
ATOM 1146 C C . TRP A 1 149 ? -6.827 -2.515 -6.627 1.00 97.38 149 TRP A C 1
ATOM 1148 O O . TRP A 1 149 ? -6.104 -1.564 -6.338 1.00 97.38 149 TRP A O 1
ATOM 1158 N N . TRP A 1 150 ? -6.940 -3.583 -5.848 1.00 97.81 150 TRP A N 1
ATOM 1159 C CA . TRP A 1 150 ? -6.084 -3.798 -4.691 1.00 97.81 150 TRP A CA 1
ATOM 1160 C C . TRP A 1 150 ? -5.829 -5.282 -4.489 1.00 97.81 150 TRP A C 1
ATOM 1162 O O . TRP A 1 150 ? -6.696 -6.093 -4.808 1.00 97.81 150 TRP A O 1
ATOM 1172 N N . ASN A 1 151 ? -4.677 -5.619 -3.920 1.00 98.06 151 ASN A N 1
ATOM 1173 C CA . ASN A 1 151 ? -4.363 -6.945 -3.398 1.00 98.06 151 ASN A CA 1
ATOM 1174 C C . ASN A 1 151 ? -3.505 -6.824 -2.139 1.00 98.06 151 ASN A C 1
ATOM 1176 O O . ASN A 1 151 ? -2.780 -5.848 -1.950 1.00 98.06 151 ASN A O 1
ATOM 1180 N N . ALA A 1 152 ? -3.598 -7.817 -1.261 1.00 97.75 152 ALA A N 1
ATOM 1181 C CA . ALA A 1 152 ? -2.826 -7.871 -0.028 1.00 97.75 152 ALA A CA 1
ATOM 1182 C C . ALA A 1 152 ? -1.611 -8.786 -0.208 1.00 97.75 152 ALA A C 1
ATOM 1184 O O . ALA A 1 152 ? -1.751 -9.984 -0.441 1.00 97.75 152 ALA A O 1
ATOM 1185 N N . LEU A 1 153 ? -0.413 -8.222 -0.088 1.00 96.50 153 LEU A N 1
ATOM 1186 C CA . LEU A 1 153 ? 0.833 -8.971 -0.028 1.00 96.50 153 LEU A CA 1
ATOM 1187 C C . LEU A 1 153 ? 1.077 -9.407 1.417 1.00 96.50 153 LEU A C 1
ATOM 1189 O O . LEU A 1 153 ? 1.191 -8.560 2.303 1.00 96.50 153 LEU A O 1
ATOM 1193 N N . VAL A 1 154 ? 1.143 -10.717 1.652 1.00 94.94 154 VAL A N 1
ATOM 1194 C CA . VAL A 1 154 ? 1.252 -11.300 2.999 1.00 94.94 154 VAL A CA 1
ATOM 1195 C C . VAL A 1 154 ? 2.385 -12.329 3.034 1.00 94.94 154 VAL A C 1
ATOM 1197 O O . VAL A 1 154 ? 2.497 -13.137 2.109 1.00 94.94 154 VAL A O 1
ATOM 1200 N N . PRO A 1 155 ? 3.229 -12.355 4.083 1.00 92.75 155 PRO A N 1
ATOM 1201 C CA . PRO A 1 155 ? 4.174 -13.443 4.309 1.00 92.75 155 PRO A CA 1
ATOM 1202 C C . PRO A 1 155 ? 3.476 -14.806 4.299 1.00 92.75 155 PRO A C 1
ATOM 1204 O O . PRO A 1 155 ? 2.431 -14.982 4.924 1.00 92.75 155 PRO A O 1
ATOM 1207 N N . ALA A 1 156 ? 4.048 -15.784 3.594 1.00 91.19 156 ALA A N 1
ATOM 1208 C CA . ALA A 1 156 ? 3.405 -17.087 3.403 1.00 91.19 156 ALA A CA 1
ATOM 1209 C C . ALA A 1 156 ? 3.049 -17.806 4.723 1.00 91.19 156 ALA A C 1
ATOM 1211 O O . ALA A 1 156 ? 2.034 -18.493 4.796 1.00 91.19 156 ALA A O 1
ATOM 1212 N N . ASP A 1 157 ? 3.841 -17.610 5.781 1.00 89.44 157 ASP A N 1
ATOM 1213 C CA . ASP A 1 157 ? 3.619 -18.165 7.123 1.00 89.44 157 ASP A CA 1
ATOM 1214 C C . ASP A 1 157 ? 2.456 -17.507 7.889 1.00 89.44 157 ASP A C 1
ATOM 1216 O O . ASP A 1 157 ? 2.037 -18.024 8.922 1.00 89.44 157 ASP A O 1
ATOM 1220 N N . ARG A 1 158 ? 1.922 -16.389 7.383 1.00 88.69 158 ARG A N 1
ATOM 1221 C CA . ARG A 1 158 ? 0.810 -15.622 7.970 1.00 88.69 158 ARG A CA 1
ATOM 1222 C C . ARG A 1 158 ? -0.487 -15.707 7.174 1.00 88.69 158 ARG A C 1
ATOM 1224 O O . ARG A 1 158 ? -1.509 -15.194 7.616 1.00 88.69 158 ARG A O 1
ATOM 1231 N N . ALA A 1 159 ? -0.472 -16.362 6.016 1.00 86.69 159 ALA A N 1
ATOM 1232 C CA . ALA A 1 159 ? -1.642 -16.450 5.145 1.00 86.69 159 ALA A CA 1
ATOM 1233 C C . ALA A 1 159 ? -2.826 -17.184 5.797 1.00 86.69 159 ALA A C 1
ATOM 1235 O O . ALA A 1 159 ? -3.977 -16.821 5.569 1.00 86.69 159 ALA A O 1
ATOM 1236 N N . ALA A 1 160 ? -2.547 -18.184 6.641 1.00 84.69 160 ALA A N 1
ATOM 1237 C CA . ALA A 1 160 ? -3.574 -18.955 7.343 1.00 84.69 160 ALA A CA 1
ATOM 1238 C C . ALA A 1 160 ? -4.396 -18.118 8.344 1.00 84.69 160 ALA A C 1
ATOM 1240 O O . ALA A 1 160 ? -5.495 -18.526 8.709 1.00 84.69 160 ALA A O 1
ATOM 1241 N N . ASP A 1 161 ? -3.893 -16.947 8.748 1.00 84.50 161 ASP A N 1
ATOM 1242 C CA . ASP A 1 161 ? -4.552 -16.045 9.698 1.00 84.50 161 ASP A CA 1
ATOM 1243 C C . ASP A 1 161 ? -5.600 -15.135 9.017 1.00 84.50 161 ASP A C 1
ATOM 1245 O O . ASP A 1 161 ? -6.125 -14.217 9.645 1.00 84.50 161 ASP A O 1
ATOM 1249 N N . THR A 1 162 ? -5.892 -15.343 7.726 1.00 85.56 162 THR A N 1
ATOM 1250 C CA . THR A 1 162 ? -6.708 -14.429 6.910 1.00 85.56 162 THR A CA 1
ATOM 1251 C C . THR A 1 162 ? -7.875 -15.132 6.213 1.00 85.56 162 THR A C 1
ATOM 1253 O O . THR A 1 162 ? -7.810 -16.314 5.884 1.00 85.56 162 THR A O 1
ATOM 1256 N N . ASP A 1 163 ? -8.956 -14.389 5.964 1.00 87.12 163 ASP A N 1
ATOM 1257 C CA . ASP A 1 163 ? -10.184 -14.860 5.302 1.00 87.12 163 ASP A CA 1
ATOM 1258 C C . ASP A 1 163 ? -10.219 -14.556 3.787 1.00 87.12 163 ASP A C 1
ATOM 1260 O O . ASP A 1 163 ? -11.231 -14.769 3.109 1.00 87.12 163 ASP A O 1
ATOM 1264 N N . LEU A 1 164 ? -9.138 -13.986 3.252 1.00 90.94 164 LEU A N 1
ATOM 1265 C CA . LEU A 1 164 ? -9.017 -13.612 1.850 1.00 90.94 164 LEU A CA 1
ATOM 1266 C C . LEU A 1 164 ? -8.590 -14.822 1.001 1.00 90.94 164 LEU A C 1
ATOM 1268 O O . LEU A 1 164 ? -7.855 -15.704 1.440 1.00 90.94 164 LEU A O 1
ATOM 1272 N N . CYS A 1 165 ? -9.050 -14.869 -0.251 1.00 92.25 165 CYS A N 1
ATOM 1273 C CA . CYS A 1 165 ? -8.670 -15.939 -1.173 1.00 92.25 165 CYS A CA 1
ATOM 1274 C C . CYS A 1 165 ? -7.223 -15.753 -1.643 1.00 92.25 165 CYS A C 1
ATOM 1276 O O . CYS A 1 165 ? -6.848 -14.667 -2.086 1.00 92.25 165 CYS A O 1
ATOM 1278 N N . VAL A 1 166 ? -6.431 -16.824 -1.599 1.00 94.75 166 VAL A N 1
ATOM 1279 C CA . VAL A 1 166 ? -5.052 -16.826 -2.099 1.00 94.75 166 VAL A CA 1
ATOM 1280 C C . VAL A 1 166 ? -5.051 -16.911 -3.623 1.00 94.75 166 VAL A C 1
ATOM 1282 O O . VAL A 1 166 ? -5.557 -17.877 -4.190 1.00 94.75 166 VAL A O 1
ATOM 1285 N N . ALA A 1 167 ? -4.471 -15.906 -4.280 1.00 92.06 167 ALA A N 1
ATOM 1286 C CA . ALA A 1 167 ? -4.275 -15.879 -5.728 1.00 92.06 167 ALA A CA 1
ATOM 1287 C C . ALA A 1 167 ? -3.024 -16.663 -6.168 1.00 92.06 167 ALA A C 1
ATOM 1289 O O . ALA A 1 167 ? -2.989 -17.183 -7.277 1.00 92.06 167 ALA A O 1
ATOM 1290 N N . GLY A 1 168 ? -2.016 -16.760 -5.297 1.00 92.12 168 GLY A N 1
ATOM 1291 C CA . GLY A 1 168 ? -0.738 -17.432 -5.549 1.00 92.12 168 GLY A CA 1
ATOM 1292 C C . GLY A 1 168 ? 0.410 -16.719 -4.836 1.00 92.12 168 GLY A C 1
ATOM 1293 O O . GLY A 1 168 ? 0.195 -15.709 -4.161 1.00 92.12 168 GLY A O 1
ATOM 1294 N N . SER A 1 169 ? 1.633 -17.227 -4.963 1.00 94.19 169 SER A N 1
ATOM 1295 C CA . SER A 1 169 ? 2.835 -16.460 -4.621 1.00 94.19 169 SER A CA 1
AT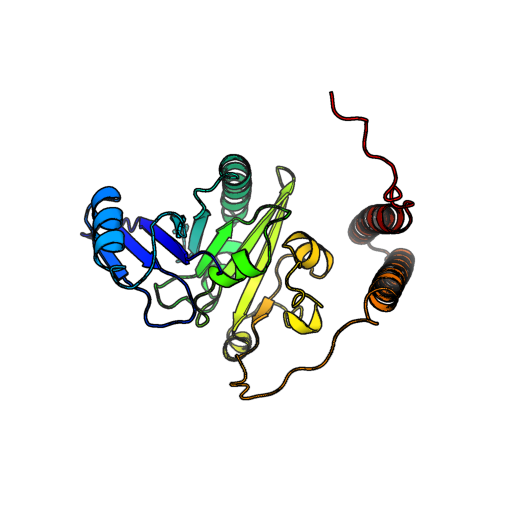OM 1296 C C . SER A 1 169 ? 3.278 -15.566 -5.779 1.00 94.19 169 SER A C 1
ATOM 1298 O O . SER A 1 169 ? 2.855 -15.757 -6.915 1.00 94.19 169 SER A O 1
ATOM 1300 N N . LEU A 1 170 ? 4.176 -14.610 -5.520 1.00 92.62 170 LEU A N 1
ATOM 1301 C CA . LEU A 1 170 ? 4.775 -13.806 -6.598 1.00 92.62 170 LEU A CA 1
ATOM 1302 C C . LEU A 1 170 ? 5.457 -14.669 -7.672 1.00 92.62 170 LEU A C 1
ATOM 1304 O O . LEU A 1 170 ? 5.431 -14.308 -8.841 1.00 92.62 170 LEU A O 1
ATOM 1308 N N . ALA A 1 171 ? 6.041 -15.808 -7.289 1.00 91.12 171 ALA A N 1
ATOM 1309 C CA . ALA A 1 171 ? 6.652 -16.736 -8.236 1.00 91.12 171 ALA A CA 1
ATOM 1310 C C . ALA A 1 171 ? 5.599 -17.472 -9.077 1.00 91.12 171 ALA A C 1
ATOM 1312 O O . ALA A 1 171 ? 5.762 -17.574 -10.285 1.00 91.12 171 ALA A O 1
ATOM 1313 N N . ASP A 1 172 ? 4.499 -17.922 -8.462 1.00 91.94 172 ASP A N 1
ATOM 1314 C CA . ASP A 1 172 ? 3.414 -18.619 -9.177 1.00 91.94 172 ASP A CA 1
ATOM 1315 C C . ASP A 1 172 ? 2.698 -17.714 -10.191 1.00 91.94 172 ASP A C 1
ATOM 1317 O O . ASP A 1 172 ? 2.057 -18.198 -11.121 1.00 91.94 172 ASP A O 1
ATOM 1321 N N . LEU A 1 173 ? 2.785 -16.399 -9.982 1.00 91.50 173 LEU A N 1
ATOM 1322 C CA . LEU A 1 173 ? 2.196 -15.368 -10.830 1.00 91.50 173 LEU A CA 1
ATOM 1323 C C . LEU A 1 173 ? 3.180 -14.819 -11.879 1.00 91.50 173 LEU A C 1
ATOM 1325 O O . LEU A 1 173 ? 2.841 -13.860 -12.567 1.00 91.50 173 LEU A O 1
ATOM 1329 N N . ASP A 1 174 ? 4.388 -15.385 -11.988 1.00 90.94 174 ASP A N 1
ATOM 1330 C CA . ASP A 1 174 ? 5.471 -14.903 -12.861 1.00 90.94 174 ASP A CA 1
ATOM 1331 C C . ASP A 1 174 ? 5.879 -13.433 -12.594 1.00 90.94 174 ASP A C 1
ATOM 1333 O O . ASP A 1 174 ? 6.349 -12.717 -13.476 1.00 90.94 174 ASP A O 1
ATOM 1337 N N . LEU A 1 175 ? 5.746 -12.976 -11.343 1.00 91.94 175 LEU A N 1
ATOM 1338 C CA . LEU A 1 175 ? 6.022 -11.603 -10.893 1.00 91.94 175 LEU A CA 1
ATOM 1339 C C . LEU A 1 175 ? 7.410 -11.438 -10.253 1.00 91.94 175 LEU A C 1
ATOM 1341 O O . LEU A 1 175 ? 7.646 -10.521 -9.467 1.00 91.94 175 LEU A O 1
ATOM 1345 N N . THR A 1 176 ? 8.336 -12.348 -10.549 1.00 89.00 176 THR A N 1
ATOM 1346 C CA . THR A 1 176 ? 9.720 -12.302 -10.048 1.00 89.00 176 THR A CA 1
ATOM 1347 C C . THR A 1 176 ? 10.710 -11.700 -11.046 1.00 89.00 176 THR A C 1
ATOM 1349 O O . THR A 1 176 ? 11.901 -11.634 -10.742 1.00 89.00 176 THR A O 1
ATOM 1352 N N . ASP A 1 177 ? 10.253 -11.297 -12.236 1.00 88.50 177 ASP A N 1
ATOM 1353 C CA . ASP A 1 177 ? 11.082 -10.578 -13.207 1.00 88.50 177 ASP A CA 1
ATOM 1354 C C . ASP A 1 177 ? 11.528 -9.223 -12.608 1.00 88.50 177 ASP A C 1
ATOM 1356 O O . ASP A 1 177 ? 10.687 -8.494 -12.079 1.00 88.50 177 ASP A O 1
ATOM 1360 N N . PRO A 1 178 ? 12.824 -8.857 -12.664 1.00 85.44 178 PRO A N 1
ATOM 1361 C CA . PRO A 1 178 ? 13.301 -7.545 -12.219 1.00 85.44 178 PRO A CA 1
ATOM 1362 C C . PRO A 1 178 ? 12.619 -6.347 -12.896 1.00 85.44 178 PRO A C 1
ATOM 1364 O O . PRO A 1 178 ? 12.593 -5.261 -12.319 1.00 85.44 178 PRO A O 1
ATOM 1367 N N . GLU A 1 179 ? 12.097 -6.528 -14.111 1.00 90.31 179 GLU A N 1
ATOM 1368 C CA . GLU A 1 179 ? 11.357 -5.507 -14.861 1.00 90.31 179 GLU A CA 1
ATOM 1369 C C . GLU A 1 179 ? 9.838 -5.577 -14.618 1.00 90.31 179 GLU A C 1
ATOM 1371 O O . GLU A 1 179 ? 9.104 -4.767 -15.182 1.00 90.31 179 GLU A O 1
ATOM 1376 N N . ALA A 1 180 ? 9.352 -6.514 -13.791 1.00 94.75 180 ALA A N 1
ATOM 1377 C CA . ALA A 1 180 ? 7.928 -6.645 -13.503 1.00 94.75 180 ALA A CA 1
ATOM 1378 C C . ALA A 1 180 ? 7.374 -5.380 -12.839 1.00 94.75 180 ALA A C 1
ATOM 1380 O O . ALA A 1 180 ? 7.986 -4.772 -11.952 1.00 94.75 180 ALA A O 1
ATOM 1381 N N . THR A 1 181 ? 6.168 -5.019 -13.251 1.00 97.06 181 THR A N 1
ATOM 1382 C CA . THR A 1 181 ? 5.471 -3.810 -12.823 1.00 97.06 181 THR A CA 1
ATOM 1383 C C . THR A 1 181 ? 4.157 -4.135 -12.126 1.00 97.06 181 THR A C 1
ATOM 1385 O O . THR A 1 181 ? 3.655 -5.263 -12.144 1.00 97.06 181 THR A O 1
ATOM 1388 N N . LEU A 1 182 ? 3.559 -3.112 -11.526 1.00 96.75 182 LEU A N 1
ATOM 1389 C CA . LEU A 1 182 ? 2.215 -3.187 -10.978 1.00 96.75 182 LEU A CA 1
ATOM 1390 C C . LEU A 1 182 ? 1.175 -3.558 -12.048 1.00 96.75 182 LEU A C 1
ATOM 1392 O O . LEU A 1 182 ? 0.198 -4.225 -11.723 1.00 96.75 182 LEU A O 1
ATOM 1396 N N . ASP A 1 183 ? 1.393 -3.198 -13.316 1.00 97.38 183 ASP A N 1
ATOM 1397 C CA . ASP A 1 183 ? 0.510 -3.599 -14.417 1.00 97.38 183 ASP A CA 1
ATOM 1398 C C . ASP A 1 183 ? 0.524 -5.109 -14.651 1.00 97.38 183 ASP A C 1
ATOM 1400 O O . ASP A 1 183 ? -0.536 -5.713 -14.827 1.00 97.38 183 ASP A O 1
ATOM 1404 N N . ASP A 1 184 ? 1.701 -5.736 -14.591 1.00 97.06 184 ASP A N 1
ATOM 1405 C CA . ASP A 1 184 ? 1.837 -7.190 -14.724 1.00 97.06 184 ASP A CA 1
ATOM 1406 C C . ASP A 1 184 ? 1.112 -7.909 -13.577 1.00 97.06 184 ASP A C 1
ATOM 1408 O O . ASP A 1 184 ? 0.421 -8.913 -13.778 1.00 97.06 184 ASP A O 1
ATOM 1412 N N . TRP A 1 185 ? 1.187 -7.351 -12.367 1.00 96.56 185 TRP A N 1
ATOM 1413 C CA . TRP A 1 185 ? 0.448 -7.877 -11.225 1.00 96.56 185 TRP A CA 1
ATOM 1414 C C . TRP A 1 185 ? -1.070 -7.709 -11.393 1.00 96.56 185 TRP A C 1
ATOM 1416 O O . TRP A 1 185 ? -1.835 -8.664 -11.209 1.00 96.56 185 TRP A O 1
ATOM 1426 N N . MET A 1 186 ? -1.528 -6.530 -11.812 1.00 96.81 186 MET A N 1
ATOM 1427 C CA . MET A 1 186 ? -2.946 -6.294 -12.100 1.00 96.81 186 MET A CA 1
ATOM 1428 C C . MET A 1 186 ? -3.479 -7.227 -13.196 1.00 96.81 186 MET A C 1
ATOM 1430 O O . MET A 1 186 ? -4.624 -7.670 -13.113 1.00 96.81 186 MET A O 1
ATOM 1434 N N . ALA A 1 187 ? -2.662 -7.559 -14.198 1.00 95.69 187 ALA A N 1
ATOM 1435 C CA . ALA A 1 187 ? -3.042 -8.452 -15.292 1.00 95.69 187 ALA A CA 1
ATOM 1436 C C . ALA A 1 187 ? -3.140 -9.930 -14.872 1.00 95.69 187 ALA A C 1
ATOM 1438 O O . ALA A 1 187 ? -3.936 -10.681 -15.438 1.00 95.69 187 ALA A O 1
ATOM 1439 N N . THR A 1 188 ? -2.349 -10.357 -13.886 1.00 94.56 188 THR A N 1
ATOM 1440 C CA . THR A 1 188 ? -2.268 -11.763 -13.444 1.00 94.56 188 THR A CA 1
ATOM 1441 C C . THR A 1 188 ? -3.220 -12.099 -12.300 1.00 94.56 188 THR A C 1
ATOM 1443 O O . THR A 1 188 ? -3.477 -13.275 -12.039 1.00 94.56 188 THR A O 1
ATOM 1446 N N . THR A 1 189 ? -3.788 -11.095 -11.625 1.00 94.75 189 THR A N 1
ATOM 1447 C CA . THR A 1 189 ? -4.605 -11.308 -10.424 1.00 94.75 189 THR A CA 1
ATOM 1448 C C . THR A 1 189 ? -5.919 -10.535 -10.438 1.00 94.75 189 THR A C 1
ATOM 1450 O O . THR A 1 189 ? -6.011 -9.381 -10.856 1.00 94.75 189 THR A O 1
ATOM 1453 N N . ALA A 1 190 ? -6.970 -11.169 -9.914 1.00 93.25 190 ALA A N 1
ATOM 1454 C CA . ALA A 1 190 ? -8.199 -10.456 -9.592 1.00 93.25 190 ALA A CA 1
ATOM 1455 C C . ALA A 1 190 ? -7.963 -9.471 -8.433 1.00 93.25 190 ALA A C 1
ATOM 1457 O O . ALA A 1 190 ? -7.062 -9.662 -7.622 1.00 93.25 190 ALA A O 1
ATOM 1458 N N . CYS A 1 191 ? -8.800 -8.436 -8.357 1.00 94.81 191 CYS A N 1
ATOM 1459 C CA . CYS A 1 191 ? -8.836 -7.509 -7.227 1.00 94.81 191 CYS A CA 1
ATOM 1460 C C . CYS A 1 191 ? -9.389 -8.209 -5.973 1.00 94.81 191 CYS A C 1
ATOM 1462 O O . CYS A 1 191 ? -10.374 -8.949 -6.059 1.00 94.81 191 CYS A O 1
ATOM 1464 N N . GLY A 1 192 ? -8.793 -7.926 -4.818 1.00 94.75 192 GLY A N 1
ATOM 1465 C CA . GLY A 1 192 ? -9.275 -8.304 -3.494 1.00 94.75 192 GLY A CA 1
ATOM 1466 C C . GLY A 1 192 ? -8.792 -9.655 -2.968 1.00 94.75 192 GLY A C 1
ATOM 1467 O O . GLY A 1 192 ? -9.460 -10.254 -2.123 1.00 94.75 192 GLY A O 1
ATOM 1468 N N . GLY A 1 193 ? -7.667 -10.149 -3.481 1.00 94.06 193 GLY A N 1
ATOM 1469 C CA . GLY A 1 193 ? -7.032 -11.398 -3.071 1.00 94.06 193 GLY A CA 1
ATOM 1470 C C . GLY A 1 193 ? -5.750 -11.209 -2.259 1.00 94.06 193 GLY A C 1
ATOM 1471 O O . GLY A 1 193 ? -5.218 -10.105 -2.108 1.00 94.06 193 GLY A O 1
ATOM 1472 N N . LEU A 1 194 ? -5.243 -12.332 -1.749 1.00 95.62 194 LEU A N 1
ATOM 1473 C CA . LEU A 1 194 ? -3.914 -12.434 -1.153 1.00 95.62 194 LEU A CA 1
ATOM 1474 C C . LEU A 1 194 ? -2.901 -12.849 -2.203 1.00 95.62 194 LEU A C 1
ATOM 1476 O O . LEU A 1 194 ? -3.133 -13.793 -2.962 1.00 95.62 194 LEU A O 1
ATOM 1480 N N . VAL A 1 195 ? -1.736 -12.228 -2.146 1.00 96.75 195 VAL A N 1
ATOM 1481 C CA . VAL A 1 195 ? -0.532 -12.708 -2.810 1.00 96.75 195 VAL A CA 1
ATOM 1482 C C . VAL A 1 195 ? 0.502 -13.049 -1.755 1.00 96.75 195 VAL A C 1
ATOM 1484 O O . VAL A 1 195 ? 0.740 -12.284 -0.820 1.00 96.75 195 VAL A O 1
ATOM 1487 N N . LEU A 1 196 ? 1.099 -14.229 -1.889 1.00 95.19 196 LEU A N 1
ATOM 1488 C CA . LEU A 1 196 ? 2.052 -14.735 -0.917 1.00 95.19 196 LEU A CA 1
ATOM 1489 C C . LEU A 1 196 ? 3.454 -14.224 -1.219 1.00 95.19 196 LEU A C 1
ATOM 1491 O O . LEU A 1 196 ? 4.005 -14.417 -2.308 1.00 95.19 196 LEU A O 1
ATOM 1495 N N . LEU A 1 197 ? 4.058 -13.623 -0.203 1.00 90.88 197 LEU A N 1
ATOM 1496 C CA . LEU A 1 197 ? 5.464 -13.280 -0.195 1.00 90.88 197 LEU A CA 1
ATOM 1497 C C . LEU A 1 197 ? 6.254 -14.481 0.321 1.00 90.88 197 LEU A C 1
ATOM 1499 O O . LEU A 1 197 ? 6.159 -14.843 1.498 1.00 90.88 197 LEU A O 1
ATOM 1503 N N . ALA A 1 198 ? 7.020 -15.113 -0.568 1.00 81.25 198 ALA A N 1
ATOM 1504 C CA . ALA A 1 198 ? 7.843 -16.258 -0.205 1.00 81.25 198 ALA A CA 1
ATOM 1505 C C . ALA A 1 198 ? 8.888 -15.870 0.865 1.00 81.25 198 ALA A C 1
ATOM 1507 O O . ALA A 1 198 ? 9.467 -14.776 0.797 1.00 81.25 198 ALA A O 1
ATOM 1508 N N . PRO A 1 199 ? 9.182 -16.756 1.836 1.00 63.03 199 PRO A N 1
ATOM 1509 C CA . PRO A 1 199 ? 10.335 -16.589 2.708 1.00 63.03 199 PRO A CA 1
ATOM 1510 C C . PRO A 1 199 ? 11.605 -16.562 1.854 1.00 63.03 199 PRO A C 1
ATOM 1512 O O . PRO A 1 199 ? 11.758 -17.379 0.945 1.00 63.03 199 PRO A O 1
ATOM 1515 N N . ARG A 1 200 ? 12.554 -15.666 2.148 1.00 55.00 200 ARG A N 1
ATOM 1516 C CA . ARG A 1 200 ? 13.888 -15.788 1.550 1.00 55.00 200 ARG A CA 1
ATOM 1517 C C . ARG A 1 200 ? 14.489 -17.113 2.012 1.00 55.00 200 ARG A C 1
ATOM 1519 O O . ARG A 1 200 ? 14.852 -17.250 3.178 1.00 55.00 200 ARG A O 1
ATOM 1526 N N . HIS A 1 201 ? 14.630 -18.073 1.103 1.00 32.75 201 HIS A N 1
ATOM 1527 C CA . HIS A 1 201 ? 15.616 -19.123 1.298 1.00 32.75 201 HIS A CA 1
ATOM 1528 C C . HIS A 1 201 ? 16.982 -18.438 1.386 1.00 32.75 201 HIS A C 1
ATOM 1530 O O . HIS A 1 201 ? 17.378 -17.703 0.482 1.00 32.75 201 HIS A O 1
ATOM 1536 N N . THR A 1 202 ? 17.692 -18.638 2.492 1.00 30.75 202 THR A N 1
ATOM 1537 C CA . THR A 1 202 ? 19.116 -18.329 2.614 1.00 30.75 202 THR A CA 1
ATOM 1538 C C . THR A 1 202 ? 19.874 -19.152 1.571 1.00 30.75 202 THR A C 1
ATOM 1540 O O . THR A 1 202 ? 20.278 -20.281 1.826 1.00 30.75 202 THR A O 1
ATOM 1543 N N . ALA A 1 203 ? 20.025 -18.613 0.363 1.00 29.66 203 ALA A N 1
ATOM 1544 C CA . ALA A 1 203 ? 20.757 -19.258 -0.715 1.00 29.66 203 ALA A CA 1
ATOM 1545 C C . ALA A 1 203 ? 22.208 -18.769 -0.708 1.00 29.66 203 ALA A C 1
ATOM 1547 O O . ALA A 1 203 ? 22.547 -17.718 -1.251 1.00 29.66 203 ALA A O 1
ATOM 1548 N N . ALA A 1 204 ? 23.077 -19.557 -0.080 1.00 32.59 204 ALA A N 1
ATOM 1549 C CA . ALA A 1 204 ? 24.486 -19.557 -0.419 1.00 32.59 204 ALA A CA 1
ATOM 1550 C C . ALA A 1 204 ? 24.666 -20.252 -1.782 1.00 32.59 204 ALA A C 1
ATOM 1552 O O . ALA A 1 204 ? 24.378 -21.438 -1.907 1.00 32.59 204 ALA A O 1
ATOM 1553 N N . GLY A 1 205 ? 25.191 -19.516 -2.766 1.00 35.50 205 GLY A N 1
ATOM 1554 C CA . GLY A 1 205 ? 26.020 -20.065 -3.843 1.00 35.50 205 GLY A CA 1
ATOM 1555 C C . GLY A 1 205 ? 25.351 -20.475 -5.165 1.00 35.50 205 GLY A C 1
ATOM 1556 O O . GLY A 1 205 ? 24.628 -21.463 -5.233 1.00 35.50 205 GLY A O 1
ATOM 1557 N N . THR A 1 206 ? 25.845 -19.834 -6.236 1.00 28.05 206 THR A N 1
ATOM 1558 C CA . THR A 1 206 ? 26.046 -20.317 -7.630 1.00 28.05 206 THR A CA 1
ATOM 1559 C C . THR A 1 206 ? 25.088 -19.766 -8.706 1.00 28.05 206 THR A C 1
ATOM 1561 O O . THR A 1 206 ? 23.890 -20.023 -8.638 1.00 28.05 206 THR A O 1
ATOM 1564 N N . PRO A 1 207 ? 25.599 -19.067 -9.748 1.00 40.69 207 PRO A N 1
ATOM 1565 C CA . PRO A 1 207 ? 24.808 -18.623 -10.897 1.00 40.69 207 PRO A CA 1
ATOM 1566 C C . PRO A 1 207 ? 24.944 -19.578 -12.103 1.00 40.69 207 PRO A C 1
ATOM 1568 O O . PRO A 1 207 ? 26.011 -20.158 -12.316 1.00 40.69 207 PRO A O 1
ATOM 1571 N N . PRO A 1 208 ? 23.922 -19.658 -12.970 1.00 38.31 208 PRO A N 1
ATOM 1572 C CA . PRO A 1 208 ? 24.141 -19.829 -14.409 1.00 38.31 208 PRO A CA 1
ATOM 1573 C C . PRO A 1 208 ? 23.402 -18.708 -15.169 1.00 38.31 208 PRO A C 1
ATOM 1575 O O . PRO A 1 208 ? 22.291 -18.330 -14.826 1.00 38.31 208 PRO A O 1
ATOM 1578 N N . GLY A 1 209 ? 24.013 -18.016 -16.127 1.00 32.06 209 GLY A N 1
ATOM 1579 C CA . GLY A 1 209 ? 24.360 -18.557 -17.441 1.00 32.06 209 GLY A CA 1
ATOM 1580 C C . GLY A 1 209 ? 23.374 -17.979 -18.465 1.00 32.06 209 GLY A C 1
ATOM 1581 O O . GLY A 1 209 ? 22.275 -18.493 -18.629 1.00 32.06 209 GLY A O 1
ATOM 1582 N N . GLY A 1 210 ? 23.739 -16.846 -19.072 1.00 39.22 210 GLY A N 1
ATOM 1583 C CA . GLY A 1 210 ? 22.876 -16.062 -19.955 1.00 39.22 210 GLY A CA 1
ATOM 1584 C C . GLY A 1 210 ? 22.809 -16.546 -21.408 1.00 39.22 210 GLY A C 1
ATOM 1585 O O . GLY A 1 210 ? 23.645 -17.312 -21.875 1.00 39.22 210 GLY A O 1
ATOM 1586 N N . HIS A 1 211 ? 21.826 -15.973 -22.112 1.00 36.12 211 HIS A N 1
ATOM 1587 C CA . HIS A 1 211 ? 21.657 -15.929 -23.574 1.00 36.12 211 HIS A CA 1
ATOM 1588 C C . HIS A 1 211 ? 21.063 -17.167 -24.275 1.00 36.12 211 HIS A C 1
ATOM 1590 O O . HIS A 1 211 ? 21.680 -17.753 -25.154 1.00 36.12 211 HIS A O 1
ATOM 1596 N N . ALA A 1 212 ? 19.793 -17.470 -23.971 1.00 35.84 212 ALA A N 1
ATOM 1597 C CA . ALA A 1 212 ? 18.868 -18.157 -24.897 1.00 35.84 212 ALA A CA 1
ATOM 1598 C C . ALA A 1 212 ? 17.371 -17.839 -24.637 1.00 35.84 212 ALA A C 1
ATOM 1600 O O . ALA A 1 212 ? 16.561 -17.874 -25.555 1.00 35.84 212 ALA A O 1
ATOM 1601 N N . ALA A 1 213 ? 16.997 -17.419 -23.422 1.00 42.22 213 ALA A N 1
ATOM 1602 C CA . ALA A 1 213 ? 15.598 -17.339 -22.966 1.00 42.22 213 ALA A CA 1
ATOM 1603 C C . ALA A 1 213 ? 14.709 -16.216 -23.562 1.00 42.22 213 ALA A C 1
ATOM 1605 O O . ALA A 1 213 ? 13.514 -16.156 -23.279 1.00 42.22 213 ALA A O 1
ATOM 1606 N N . ARG A 1 214 ? 15.253 -15.296 -24.374 1.00 41.84 214 ARG A N 1
ATOM 1607 C CA . ARG A 1 214 ? 14.517 -14.089 -24.817 1.00 41.84 214 ARG A CA 1
ATOM 1608 C C . ARG A 1 214 ? 13.483 -14.355 -25.921 1.00 41.84 214 ARG A C 1
ATOM 1610 O O . ARG A 1 214 ? 12.498 -13.627 -25.994 1.00 41.84 214 ARG A O 1
ATOM 1617 N N . SER A 1 215 ? 13.697 -15.377 -26.755 1.00 39.38 215 SER A N 1
ATOM 1618 C CA . SER A 1 215 ? 12.729 -15.787 -27.786 1.00 39.38 215 SER A CA 1
ATOM 1619 C C . SER A 1 215 ? 11.594 -16.606 -27.170 1.00 39.38 215 SER A C 1
ATOM 1621 O O . SER A 1 215 ? 10.426 -16.327 -27.432 1.00 39.38 215 SER A O 1
ATOM 1623 N N . ASP A 1 216 ? 11.934 -17.528 -26.265 1.00 50.41 216 ASP A N 1
ATOM 1624 C CA . ASP A 1 216 ? 10.972 -18.436 -25.636 1.00 50.41 216 ASP A CA 1
ATOM 1625 C C . ASP A 1 216 ? 9.969 -17.701 -24.736 1.00 50.41 216 ASP A C 1
ATOM 1627 O O . ASP A 1 216 ? 8.780 -18.023 -24.752 1.00 50.41 216 ASP A O 1
ATOM 1631 N N . ALA A 1 217 ? 10.401 -16.644 -24.037 1.00 52.12 217 ALA A N 1
ATOM 1632 C CA . ALA A 1 217 ? 9.543 -15.840 -23.160 1.00 52.12 217 ALA A CA 1
ATOM 1633 C C . ALA A 1 217 ? 8.474 -15.012 -23.906 1.00 52.12 217 ALA A C 1
ATOM 1635 O O . ALA A 1 217 ? 7.417 -14.706 -23.350 1.00 52.12 217 ALA A O 1
ATOM 1636 N N . TYR A 1 218 ? 8.720 -14.625 -25.163 1.00 50.81 218 TYR A N 1
ATOM 1637 C CA . TYR A 1 218 ? 7.719 -13.924 -25.978 1.00 50.81 218 TYR A CA 1
ATOM 1638 C C . TYR A 1 218 ? 6.662 -14.902 -26.509 1.00 50.81 218 TYR A C 1
ATOM 1640 O O . TYR A 1 218 ? 5.463 -14.649 -26.381 1.00 50.81 218 TYR A O 1
ATOM 1648 N N . THR A 1 219 ? 7.087 -16.064 -27.010 1.00 54.91 219 THR A N 1
ATOM 1649 C CA . THR A 1 219 ? 6.173 -17.154 -27.391 1.00 54.91 219 THR A CA 1
ATOM 1650 C C . THR A 1 219 ? 5.376 -17.693 -26.202 1.00 54.91 219 THR A C 1
ATOM 1652 O O . THR A 1 219 ? 4.192 -17.985 -26.361 1.00 54.91 219 THR A O 1
ATOM 1655 N N . GLY A 1 220 ? 5.972 -17.748 -25.004 1.00 62.09 220 GLY A N 1
ATOM 1656 C CA . GLY A 1 220 ? 5.299 -18.148 -23.765 1.00 62.09 220 GLY A CA 1
ATOM 1657 C C . GLY A 1 220 ? 4.189 -17.181 -23.347 1.00 62.09 220 GLY A C 1
ATOM 1658 O O . GLY A 1 220 ? 3.052 -17.606 -23.140 1.00 62.09 220 GLY A O 1
ATOM 1659 N N . ARG A 1 221 ? 4.471 -15.869 -23.324 1.00 62.38 221 ARG A N 1
ATOM 1660 C CA . ARG A 1 221 ? 3.463 -14.829 -23.030 1.00 62.38 221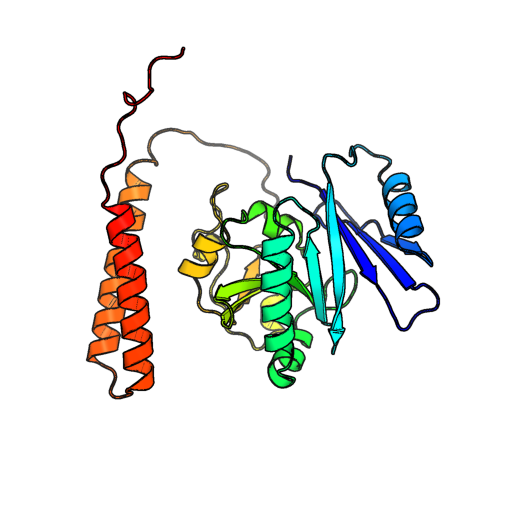 ARG A CA 1
ATOM 1661 C C . ARG A 1 221 ? 2.323 -14.811 -24.045 1.00 62.38 221 ARG A C 1
ATOM 1663 O O . ARG A 1 221 ? 1.159 -14.684 -23.667 1.00 62.38 221 ARG A O 1
ATOM 1670 N N . ARG A 1 222 ? 2.641 -15.008 -25.328 1.00 67.31 222 ARG A N 1
ATOM 1671 C CA . ARG A 1 222 ? 1.646 -15.137 -26.400 1.00 67.31 222 ARG A CA 1
ATOM 1672 C C . ARG A 1 222 ? 0.741 -16.354 -26.185 1.00 67.31 222 ARG A C 1
ATOM 1674 O O . ARG A 1 222 ? -0.479 -16.231 -26.263 1.00 67.31 222 ARG A O 1
ATOM 1681 N N . ALA A 1 223 ? 1.318 -17.516 -25.879 1.00 63.69 223 ALA A N 1
ATOM 1682 C CA . ALA A 1 223 ? 0.557 -18.741 -25.636 1.00 63.69 223 ALA A CA 1
ATOM 1683 C C . ALA A 1 223 ? -0.342 -18.634 -24.390 1.00 63.69 223 ALA A C 1
ATOM 1685 O O . ALA A 1 223 ? -1.497 -19.058 -24.429 1.00 63.69 223 ALA A O 1
ATOM 1686 N N . ALA A 1 224 ? 0.147 -18.019 -23.309 1.00 67.12 224 ALA A N 1
ATOM 1687 C CA . ALA A 1 224 ? -0.627 -17.798 -22.088 1.00 67.12 224 ALA A CA 1
ATOM 1688 C C . ALA A 1 224 ? -1.825 -16.858 -22.316 1.00 67.12 224 ALA A C 1
ATOM 1690 O O . ALA A 1 224 ? -2.941 -17.181 -21.906 1.00 67.12 224 ALA A O 1
ATOM 1691 N N . ALA A 1 225 ? -1.626 -15.748 -23.036 1.00 63.88 225 ALA A N 1
ATOM 1692 C CA . ALA A 1 225 ? -2.698 -14.811 -23.370 1.00 63.88 225 ALA A CA 1
ATOM 1693 C C . ALA A 1 225 ? -3.772 -15.447 -24.275 1.00 63.88 225 ALA A C 1
ATOM 1695 O O . ALA A 1 225 ? -4.965 -15.265 -24.035 1.00 63.88 225 ALA A O 1
ATOM 1696 N N . HIS A 1 226 ? -3.383 -16.271 -25.256 1.00 68.62 226 HIS A N 1
ATOM 1697 C CA . HIS A 1 226 ? -4.351 -17.023 -26.065 1.00 68.62 226 HIS A CA 1
ATOM 1698 C C . HIS A 1 226 ? -5.118 -18.077 -25.250 1.00 68.62 226 HIS A C 1
ATOM 1700 O O . HIS A 1 226 ? -6.332 -18.201 -25.407 1.00 68.62 226 HIS A O 1
ATOM 1706 N N . ASN A 1 227 ? -4.453 -18.797 -24.340 1.00 70.56 227 ASN A N 1
ATOM 1707 C CA . ASN A 1 227 ? -5.112 -19.778 -23.470 1.00 70.56 227 ASN A CA 1
ATOM 1708 C C . ASN A 1 227 ? -6.109 -19.124 -22.501 1.00 70.56 227 ASN A C 1
ATOM 1710 O O . ASN A 1 227 ? -7.176 -19.682 -22.239 1.00 70.56 227 ASN A O 1
ATOM 1714 N N . LEU A 1 228 ? -5.784 -17.939 -21.977 1.00 68.81 228 LEU A N 1
ATOM 1715 C CA . LEU A 1 228 ? -6.688 -17.173 -21.122 1.00 68.81 228 LEU A CA 1
ATOM 1716 C C . LEU A 1 228 ? -7.892 -16.639 -21.912 1.00 68.81 228 LEU A C 1
ATOM 1718 O O . LEU A 1 228 ? -9.017 -16.732 -21.426 1.00 68.81 228 LEU A O 1
ATOM 1722 N N . SER A 1 229 ? -7.674 -16.163 -23.142 1.00 68.50 229 SER A N 1
ATOM 1723 C CA . SER A 1 229 ? -8.746 -15.735 -24.052 1.00 68.50 229 SER A CA 1
ATOM 1724 C C . SER A 1 229 ? -9.730 -16.874 -24.329 1.00 68.50 229 SER A C 1
ATOM 1726 O O . SER A 1 229 ? -10.933 -16.710 -24.130 1.00 68.50 229 SER A O 1
ATOM 1728 N N . ALA A 1 230 ? -9.220 -18.062 -24.673 1.00 69.38 230 ALA A N 1
ATOM 1729 C CA . ALA A 1 230 ? -10.047 -19.238 -24.933 1.00 69.38 230 ALA A CA 1
ATOM 1730 C C . ALA A 1 230 ? -10.890 -19.647 -23.711 1.00 69.38 230 ALA A C 1
ATOM 1732 O O . ALA A 1 230 ? -12.070 -19.953 -23.851 1.00 69.38 230 ALA A O 1
ATOM 1733 N N . ARG A 1 231 ? -10.320 -19.591 -22.498 1.00 74.31 231 ARG A N 1
ATOM 1734 C CA . ARG A 1 231 ? -11.049 -19.894 -21.251 1.00 74.31 231 ARG A CA 1
ATOM 1735 C C . ARG A 1 231 ? -12.122 -18.861 -20.914 1.00 74.31 231 ARG A C 1
ATOM 1737 O O . ARG A 1 231 ? -13.157 -19.227 -20.368 1.00 74.31 231 ARG A O 1
ATOM 1744 N N . LEU A 1 232 ? -11.877 -17.580 -21.190 1.00 69.94 232 LEU A N 1
ATOM 1745 C CA . LEU A 1 232 ? -12.859 -16.520 -20.948 1.00 69.94 232 LEU A CA 1
ATOM 1746 C C . LEU A 1 232 ? -14.035 -16.605 -21.926 1.00 69.94 232 LEU A C 1
ATOM 1748 O O . LEU A 1 232 ? -15.166 -16.354 -21.516 1.00 69.94 232 LEU A O 1
ATOM 1752 N N . LEU A 1 233 ? -13.776 -16.993 -23.178 1.00 68.75 233 LEU A N 1
ATOM 1753 C CA . LEU A 1 233 ? -14.814 -17.244 -24.179 1.00 68.75 233 LEU A CA 1
ATOM 1754 C C . LEU A 1 233 ? -15.668 -18.464 -23.811 1.00 68.75 233 LEU A C 1
ATOM 1756 O O . LEU A 1 233 ? -16.889 -18.354 -23.793 1.00 68.75 233 LEU A O 1
ATOM 1760 N N . ASP A 1 234 ? -15.045 -19.570 -23.402 1.00 71.38 234 ASP A N 1
ATOM 1761 C CA . ASP A 1 234 ? -15.755 -20.777 -22.947 1.00 71.38 234 ASP A CA 1
ATOM 1762 C C . ASP A 1 234 ? -16.649 -20.485 -21.719 1.00 71.38 234 ASP A C 1
ATOM 1764 O O . ASP A 1 234 ? -17.815 -20.870 -21.665 1.00 71.38 234 ASP A O 1
ATOM 1768 N N . GLN A 1 235 ? -16.157 -19.684 -20.762 1.00 68.25 235 GLN A N 1
ATOM 1769 C CA . GLN A 1 235 ? -16.951 -19.234 -19.606 1.00 68.25 235 GLN A CA 1
ATOM 1770 C C . GLN A 1 235 ? -18.067 -18.243 -19.962 1.00 68.25 235 GLN A C 1
ATOM 1772 O O . GLN A 1 235 ? -19.064 -18.160 -19.241 1.00 68.25 235 GLN A O 1
ATOM 1777 N N . PHE A 1 236 ? -17.886 -17.450 -21.021 1.00 65.50 236 PHE A N 1
ATOM 1778 C CA . PHE A 1 236 ? -18.907 -16.531 -21.519 1.00 65.50 236 PHE A CA 1
ATOM 1779 C C . PHE A 1 236 ? -20.047 -17.300 -22.194 1.00 65.50 236 PHE A C 1
ATOM 1781 O O . PHE A 1 236 ? -21.210 -16.986 -21.958 1.00 65.50 236 PHE A O 1
ATOM 1788 N N . GLU A 1 237 ? -19.728 -18.330 -22.977 1.00 70.56 237 GLU A N 1
ATOM 1789 C CA . GLU A 1 237 ? -20.725 -19.185 -23.631 1.00 70.56 237 GLU A CA 1
ATOM 1790 C C . GLU A 1 237 ? -21.506 -20.053 -22.630 1.00 70.56 237 GLU A C 1
ATOM 1792 O O . GLU A 1 237 ? -22.653 -20.408 -22.891 1.00 70.56 237 GLU A O 1
ATOM 1797 N N . SER A 1 238 ? -20.925 -20.347 -21.461 1.00 72.88 238 SER A N 1
ATOM 1798 C CA . SER A 1 238 ? -21.542 -21.195 -20.436 1.00 72.88 238 SER A CA 1
ATOM 1799 C C . SER A 1 238 ? -22.312 -20.447 -19.335 1.00 72.88 238 SER A C 1
ATOM 1801 O O . SER A 1 238 ? -22.781 -21.095 -18.397 1.00 72.88 238 SER A O 1
ATOM 1803 N N . THR A 1 239 ? -22.372 -19.107 -19.343 1.00 67.12 239 THR A N 1
ATOM 1804 C CA . THR A 1 239 ? -23.002 -18.332 -18.254 1.00 67.12 239 THR A CA 1
ATOM 1805 C C . THR A 1 239 ? -24.388 -17.808 -18.632 1.00 67.12 239 THR A C 1
ATOM 1807 O O . THR A 1 239 ? -24.530 -17.006 -19.547 1.00 67.12 239 THR A O 1
ATOM 1810 N N . ASP A 1 240 ? -25.406 -18.174 -17.847 1.00 70.94 240 ASP A N 1
ATOM 1811 C CA . ASP A 1 240 ? -26.770 -17.628 -17.975 1.00 70.94 240 ASP A CA 1
ATOM 1812 C C . ASP A 1 240 ? -26.961 -16.295 -17.216 1.00 70.94 240 ASP A C 1
ATOM 1814 O O . ASP A 1 240 ? -28.001 -15.645 -17.324 1.00 70.94 240 ASP A O 1
ATOM 1818 N N . ASP A 1 241 ? -25.964 -15.867 -16.430 1.00 80.38 241 ASP A N 1
ATOM 1819 C CA . ASP A 1 241 ? -25.993 -14.600 -15.688 1.00 80.38 241 ASP A CA 1
ATOM 1820 C C . ASP A 1 241 ? -25.552 -13.413 -16.578 1.00 80.38 241 ASP A C 1
ATOM 1822 O O . ASP A 1 241 ? -24.382 -13.353 -16.979 1.00 80.38 241 ASP A O 1
ATOM 1826 N N . PRO A 1 242 ? -26.434 -12.426 -16.845 1.00 58.12 242 PRO A N 1
ATOM 1827 C CA . PRO A 1 242 ? -26.144 -11.294 -17.724 1.00 58.12 242 PRO A CA 1
ATOM 1828 C C . PRO A 1 242 ? -25.092 -10.321 -17.166 1.00 58.12 242 PRO A C 1
ATOM 1830 O O . PRO A 1 242 ? -24.373 -9.689 -17.945 1.00 58.12 242 PRO A O 1
ATOM 1833 N N . LEU A 1 243 ? -24.955 -10.200 -15.841 1.00 57.03 243 LEU A N 1
ATOM 1834 C CA . LEU A 1 243 ? -23.921 -9.363 -15.215 1.00 57.03 243 LEU A CA 1
ATOM 1835 C C . LEU A 1 243 ? -22.551 -10.028 -15.333 1.00 57.03 243 LEU A C 1
ATOM 1837 O O . LEU A 1 243 ? -21.562 -9.372 -15.674 1.00 57.03 243 LEU A O 1
ATOM 1841 N N . ARG A 1 244 ? -22.501 -11.344 -15.122 1.00 63.72 244 ARG A N 1
ATOM 1842 C CA . ARG A 1 244 ? -21.286 -12.139 -15.318 1.00 63.72 244 ARG A CA 1
ATOM 1843 C C . ARG A 1 244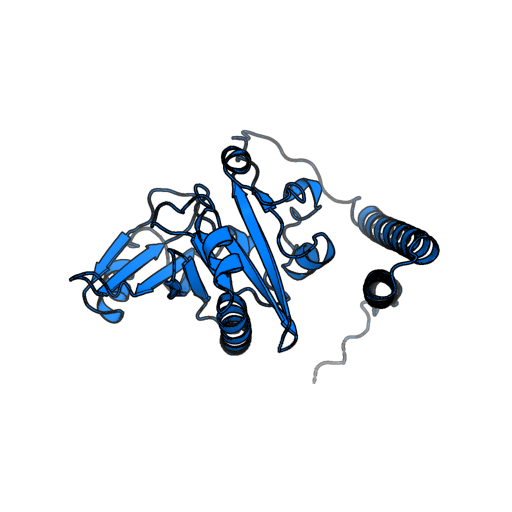 ? -20.871 -12.179 -16.791 1.00 63.72 244 ARG A C 1
ATOM 1845 O O . ARG A 1 244 ? -19.689 -12.012 -17.086 1.00 63.72 244 ARG A O 1
ATOM 1852 N N . ALA A 1 245 ? -21.827 -12.289 -17.713 1.00 58.56 245 ALA A N 1
ATOM 1853 C CA . ALA A 1 245 ? -21.585 -12.205 -19.153 1.00 58.56 245 ALA A CA 1
ATOM 1854 C C . ALA A 1 245 ? -20.993 -10.841 -19.558 1.00 58.56 245 ALA A C 1
ATOM 1856 O O . ALA A 1 245 ? -20.022 -10.784 -20.313 1.00 58.56 245 ALA A O 1
ATOM 1857 N N . ALA A 1 246 ? -21.513 -9.734 -19.013 1.00 57.28 246 ALA A N 1
ATOM 1858 C CA . ALA A 1 246 ? -20.982 -8.395 -19.277 1.00 57.28 246 ALA A CA 1
ATOM 1859 C C . ALA A 1 246 ? -19.543 -8.215 -18.755 1.00 57.28 246 ALA A C 1
ATOM 1861 O O . ALA A 1 246 ? -18.697 -7.643 -19.444 1.00 57.28 246 ALA A O 1
ATOM 1862 N N . GLN A 1 247 ? -19.239 -8.747 -17.566 1.00 63.94 247 GLN A N 1
ATOM 1863 C CA . GLN A 1 247 ? -17.890 -8.711 -16.991 1.00 63.94 247 GLN A CA 1
ATOM 1864 C C . GLN A 1 247 ? -16.886 -9.552 -17.790 1.00 63.94 247 GLN A C 1
ATOM 1866 O O . GLN A 1 247 ? -15.766 -9.098 -18.030 1.00 63.94 247 GLN A O 1
ATOM 1871 N N . LEU A 1 248 ? -17.279 -10.752 -18.230 1.00 65.88 248 LEU A N 1
ATOM 1872 C CA . LEU A 1 248 ? -16.442 -11.617 -19.069 1.00 65.88 248 LEU A CA 1
ATOM 1873 C C . LEU A 1 248 ? -16.189 -10.995 -20.448 1.00 65.88 248 LEU A C 1
ATOM 1875 O O . LEU A 1 248 ? -15.061 -11.030 -20.937 1.00 65.88 248 LEU A O 1
ATOM 1879 N N . ARG A 1 249 ? -17.196 -10.333 -21.031 1.00 66.25 249 ARG A N 1
ATOM 1880 C CA . ARG A 1 249 ? -17.068 -9.633 -22.316 1.00 66.25 249 ARG A CA 1
ATOM 1881 C C . ARG A 1 249 ? -16.089 -8.460 -22.254 1.00 66.25 249 ARG A C 1
ATOM 1883 O O . ARG A 1 249 ? -15.260 -8.326 -23.147 1.00 66.25 249 ARG A O 1
ATOM 1890 N N . MET A 1 250 ? -16.131 -7.650 -21.193 1.00 66.19 250 MET A N 1
ATOM 1891 C CA . MET A 1 250 ? -15.160 -6.559 -21.009 1.00 66.19 250 MET A CA 1
ATOM 1892 C C . MET A 1 250 ? -13.731 -7.086 -20.841 1.00 66.19 250 MET A C 1
ATOM 1894 O O . MET A 1 250 ? -12.819 -6.582 -21.490 1.00 66.19 250 MET A O 1
ATOM 1898 N N . ARG A 1 251 ? -13.548 -8.150 -20.046 1.00 68.31 251 ARG A N 1
ATOM 1899 C CA . ARG A 1 251 ? -12.237 -8.798 -19.871 1.00 68.31 251 ARG A CA 1
ATOM 1900 C C . ARG A 1 251 ? -11.690 -9.377 -21.176 1.00 68.31 251 ARG A C 1
ATOM 1902 O O . ARG A 1 251 ? -10.491 -9.293 -21.413 1.00 68.31 251 ARG A O 1
ATOM 1909 N N . SER A 1 252 ? -12.555 -9.926 -22.032 1.00 69.62 252 SER A N 1
ATOM 1910 C CA . SER A 1 252 ? -12.162 -10.395 -23.366 1.00 69.62 252 SER A CA 1
ATOM 1911 C C . SER A 1 252 ? -11.638 -9.248 -24.236 1.00 69.62 252 SER A C 1
ATOM 1913 O O . SER A 1 252 ? -10.574 -9.381 -24.833 1.00 69.62 252 SER A O 1
ATOM 1915 N N . CYS A 1 253 ? -12.319 -8.096 -24.252 1.00 66.19 253 CYS A N 1
ATOM 1916 C CA . CYS A 1 253 ? -11.879 -6.925 -25.020 1.00 66.19 253 CYS A CA 1
ATOM 1917 C C . CYS A 1 253 ? -10.557 -6.327 -24.501 1.00 66.19 253 CYS A C 1
ATOM 1919 O O . CYS A 1 253 ? -9.707 -5.914 -25.290 1.00 66.19 253 CYS A O 1
ATOM 1921 N N . GLU A 1 254 ? -10.355 -6.289 -23.182 1.00 70.25 254 GLU A N 1
ATOM 1922 C CA . GLU A 1 254 ? -9.096 -5.831 -22.575 1.00 70.25 254 GLU A CA 1
ATOM 1923 C C . GLU A 1 254 ? -7.924 -6.748 -22.962 1.00 70.25 254 GLU A C 1
ATOM 1925 O O . GLU A 1 254 ? -6.844 -6.274 -23.328 1.00 70.25 254 GLU A O 1
ATOM 1930 N N . LEU A 1 255 ? -8.156 -8.064 -22.957 1.00 68.31 255 LEU A N 1
ATOM 1931 C CA . LEU A 1 255 ? -7.164 -9.067 -23.332 1.00 68.31 255 LEU A CA 1
ATOM 1932 C C . LEU A 1 255 ? -6.843 -9.042 -24.838 1.00 68.31 255 LEU A C 1
ATOM 1934 O O . LEU A 1 255 ? -5.682 -9.187 -25.220 1.00 68.31 255 LEU A O 1
ATOM 1938 N N . GLU A 1 256 ? -7.832 -8.783 -25.697 1.00 68.31 256 GLU A N 1
ATOM 1939 C CA . GLU A 1 256 ? -7.621 -8.542 -27.133 1.00 68.31 256 GLU A CA 1
ATOM 1940 C C . GLU A 1 256 ? -6.730 -7.315 -27.379 1.00 68.31 256 GLU A C 1
ATOM 1942 O O . GLU A 1 256 ? -5.837 -7.355 -28.228 1.00 68.31 256 GLU A O 1
ATOM 1947 N N . GLY A 1 257 ? -6.885 -6.251 -26.583 1.00 65.94 257 GLY A N 1
ATOM 1948 C CA . GLY A 1 257 ? -6.000 -5.083 -26.626 1.00 65.94 257 GLY A CA 1
ATOM 1949 C C . GLY A 1 257 ? -4.559 -5.380 -26.183 1.00 65.94 257 GLY A C 1
ATOM 1950 O O . GLY A 1 257 ? -3.613 -4.733 -26.639 1.00 65.94 257 GLY A O 1
ATOM 1951 N N . VAL A 1 258 ? -4.355 -6.367 -25.306 1.00 66.88 258 VAL A N 1
ATOM 1952 C CA . VAL A 1 258 ? -3.017 -6.866 -24.939 1.00 66.88 258 VAL A CA 1
ATOM 1953 C C . VAL A 1 258 ? -2.426 -7.709 -26.070 1.00 66.88 258 VAL A C 1
ATOM 1955 O O . VAL A 1 258 ? -1.285 -7.471 -26.464 1.00 66.88 258 VAL A O 1
ATOM 1958 N N . LEU A 1 259 ? -3.202 -8.629 -26.649 1.00 70.88 259 LEU A N 1
ATOM 1959 C CA . LEU A 1 259 ? -2.777 -9.451 -27.789 1.00 70.88 259 LEU A CA 1
ATOM 1960 C C . LEU A 1 259 ? -2.385 -8.589 -28.998 1.00 70.88 259 LEU A C 1
ATOM 1962 O O . LEU A 1 259 ? -1.319 -8.794 -29.572 1.00 70.88 259 LEU A O 1
ATOM 1966 N N . HIS A 1 260 ? -3.161 -7.548 -29.312 1.00 69.69 260 HIS A N 1
ATOM 1967 C CA . HIS A 1 260 ? -2.845 -6.619 -30.401 1.00 69.69 260 HIS A CA 1
ATOM 1968 C C . HIS A 1 260 ? -1.534 -5.847 -30.164 1.00 69.69 260 HIS A C 1
ATOM 1970 O O . HIS A 1 260 ? -0.803 -5.542 -31.107 1.00 69.69 260 HIS A O 1
ATOM 1976 N N . ARG A 1 261 ? -1.201 -5.516 -28.909 1.00 71.50 261 ARG A N 1
ATOM 1977 C CA . ARG A 1 261 ? 0.083 -4.876 -28.567 1.00 71.50 261 ARG A CA 1
ATOM 1978 C C . ARG A 1 261 ? 1.252 -5.850 -28.654 1.00 71.50 261 ARG A C 1
ATOM 1980 O O . ARG A 1 261 ? 2.345 -5.445 -29.038 1.00 71.50 261 ARG A O 1
ATOM 1987 N N . LEU A 1 262 ? 1.019 -7.118 -28.325 1.00 67.94 262 LEU A N 1
ATOM 1988 C CA . LEU A 1 262 ? 2.015 -8.170 -28.492 1.00 67.94 262 LEU A CA 1
ATOM 1989 C C . LEU A 1 262 ? 2.274 -8.473 -29.974 1.00 67.94 262 LEU A C 1
ATOM 1991 O O . LEU A 1 262 ? 3.423 -8.731 -30.315 1.00 67.94 262 LEU A O 1
ATOM 1995 N N . ASP A 1 263 ? 1.262 -8.388 -30.842 1.00 67.94 263 ASP A N 1
ATOM 1996 C CA . ASP A 1 263 ? 1.365 -8.634 -32.291 1.00 67.94 263 ASP A CA 1
ATOM 1997 C C . ASP A 1 263 ? 1.885 -7.441 -33.116 1.00 67.94 263 ASP A C 1
ATOM 1999 O O . ASP A 1 263 ? 2.204 -7.597 -34.297 1.00 67.94 263 ASP A O 1
ATOM 2003 N N . ALA A 1 264 ? 2.001 -6.250 -32.522 1.00 70.44 264 ALA A N 1
ATOM 2004 C CA . ALA A 1 264 ? 2.498 -5.076 -33.229 1.00 70.44 264 ALA A CA 1
ATOM 2005 C C . ALA A 1 264 ? 3.987 -5.246 -33.621 1.00 70.44 264 ALA A C 1
ATOM 2007 O O . ALA A 1 264 ? 4.820 -5.559 -32.761 1.00 70.44 264 ALA A O 1
ATOM 2008 N N . PRO A 1 265 ? 4.365 -5.017 -34.895 1.00 55.22 265 PRO A N 1
ATOM 2009 C CA . PRO A 1 265 ? 5.757 -5.103 -35.321 1.00 55.22 265 PRO A CA 1
ATOM 2010 C C . PRO A 1 265 ? 6.589 -4.040 -34.596 1.00 55.22 265 PRO A C 1
ATOM 2012 O O . PRO A 1 265 ? 6.263 -2.852 -34.619 1.00 55.22 265 PRO A O 1
ATOM 2015 N N . ARG A 1 266 ? 7.673 -4.461 -33.937 1.00 58.34 266 ARG A N 1
ATOM 2016 C CA . ARG A 1 266 ? 8.582 -3.525 -33.264 1.00 58.34 266 ARG A CA 1
ATOM 2017 C C . ARG A 1 266 ? 9.304 -2.656 -34.303 1.00 58.34 266 ARG A C 1
ATOM 2019 O O . ARG A 1 266 ? 9.749 -3.199 -35.316 1.00 58.34 266 ARG A O 1
ATOM 2026 N N . PRO A 1 267 ? 9.471 -1.344 -34.056 1.00 46.56 267 PRO A N 1
ATOM 2027 C CA . PRO A 1 267 ? 10.307 -0.509 -34.907 1.00 46.56 267 PRO A CA 1
ATOM 2028 C C . PRO A 1 267 ? 11.743 -1.046 -34.881 1.00 46.56 267 PRO A C 1
ATOM 2030 O O . PRO A 1 267 ? 12.302 -1.317 -33.816 1.00 46.56 267 PRO A O 1
ATOM 2033 N N . GLY A 1 268 ? 12.307 -1.264 -36.068 1.00 52.12 268 GLY A N 1
ATOM 2034 C CA . GLY A 1 268 ? 13.678 -1.738 -36.227 1.00 52.12 268 GLY A CA 1
ATOM 2035 C C . GLY A 1 268 ? 14.705 -0.700 -35.752 1.00 52.12 268 GLY A C 1
ATOM 2036 O O . GLY A 1 268 ? 14.394 0.491 -35.687 1.00 52.12 268 GLY A O 1
ATOM 2037 N N . PRO A 1 269 ? 15.941 -1.130 -35.446 1.00 46.41 269 PRO A N 1
ATOM 2038 C CA . PRO A 1 269 ? 16.983 -0.281 -34.863 1.00 46.41 269 PRO A CA 1
ATOM 2039 C C . PRO A 1 269 ? 17.504 0.851 -35.772 1.00 46.41 269 PRO A C 1
ATOM 2041 O O . PRO A 1 269 ? 18.303 1.659 -35.312 1.00 46.41 269 PRO A O 1
ATOM 2044 N N . ASP A 1 270 ? 17.033 0.973 -37.016 1.00 47.81 270 ASP A N 1
ATOM 2045 C CA . ASP A 1 270 ? 17.547 1.946 -37.996 1.00 47.81 270 ASP A CA 1
ATOM 2046 C C . ASP A 1 270 ? 16.774 3.279 -38.045 1.00 47.81 270 ASP A C 1
ATOM 2048 O O . ASP A 1 270 ? 16.969 4.087 -38.950 1.00 47.81 270 ASP A O 1
ATOM 2052 N N . SER A 1 271 ? 15.887 3.546 -37.082 1.00 47.81 271 SER A N 1
ATOM 2053 C CA . SER A 1 271 ? 15.089 4.783 -37.044 1.00 47.81 271 SER A CA 1
ATOM 2054 C C . SER A 1 271 ? 15.611 5.778 -36.002 1.00 47.81 271 SER A C 1
ATOM 2056 O O . SER A 1 271 ? 14.903 6.118 -35.058 1.00 47.81 271 SER A O 1
ATOM 2058 N N . LEU A 1 272 ? 16.848 6.256 -36.161 1.00 48.91 272 LEU A N 1
ATOM 2059 C CA . LEU A 1 272 ? 17.312 7.473 -35.484 1.00 48.91 272 LEU A CA 1
ATOM 2060 C C . LEU A 1 272 ? 17.378 8.623 -36.502 1.00 48.91 272 LEU A C 1
ATOM 2062 O O . LEU A 1 272 ? 17.987 8.455 -37.561 1.00 48.91 272 LEU A O 1
ATOM 2066 N N . PRO A 1 273 ? 16.760 9.786 -36.225 1.00 48.81 273 PRO A N 1
ATOM 2067 C CA . PRO A 1 273 ? 16.882 10.951 -37.092 1.00 48.81 273 PRO A CA 1
ATOM 2068 C C . PRO A 1 273 ? 18.312 11.518 -37.026 1.00 48.81 273 PRO A C 1
ATOM 2070 O O . PRO A 1 273 ? 18.967 11.406 -35.984 1.00 48.81 273 PRO A O 1
ATOM 2073 N N . PRO A 1 274 ? 18.817 12.130 -38.113 1.00 48.53 274 PRO A N 1
ATOM 2074 C CA . PRO A 1 274 ? 20.150 12.716 -38.120 1.00 48.53 274 PRO A CA 1
ATOM 2075 C C . PRO A 1 274 ? 20.222 13.858 -37.102 1.00 48.53 274 PRO A C 1
ATOM 2077 O O . PRO A 1 274 ? 19.373 14.750 -37.094 1.00 48.53 274 PRO A O 1
ATOM 2080 N N . ALA A 1 275 ? 21.235 13.807 -36.239 1.00 56.88 275 ALA A N 1
ATOM 2081 C CA . ALA A 1 275 ? 21.520 14.859 -35.275 1.00 56.88 275 ALA A CA 1
ATOM 2082 C C . ALA A 1 275 ? 21.874 16.166 -36.007 1.00 56.88 275 ALA A C 1
ATOM 2084 O O . ALA A 1 275 ? 22.723 16.163 -36.902 1.00 56.88 275 ALA A O 1
ATOM 2085 N N . MET A 1 276 ? 21.208 17.256 -35.617 1.00 53.62 276 MET A N 1
ATOM 2086 C CA . MET A 1 276 ? 21.597 18.637 -35.920 1.00 53.62 276 MET A CA 1
ATOM 2087 C C . MET A 1 276 ? 22.418 19.211 -34.772 1.00 53.62 276 MET A C 1
ATOM 2089 O O . MET A 1 276 ? 22.036 18.953 -33.609 1.00 53.62 276 MET A O 1
#

Radius of gyration: 21.18 Å; chains: 1; bounding box: 53×40×61 Å

Organism: NCBI:txid418495

Foldseek 3Di:
DQFKEKEWEQDPPDPFGIWIWIADDDDDTPIDTHNDPVVNVVVVVVVPPPDDDCVSYWYWYWDDLDLQETEIATPDPCRVQLVLQVVLVSVVSVPPVVSNQQQQWFADPVTGEYEYEDEWQAAVSNVVSRDNLGTKHKYWYDPDSNDIAIEIEGAPVRPVSHPFAELEECVVLVNPPRSHTPVSVPLSDGGGHYYHDYDDDPDDDDDDDDDDCPVVVLVVVLVVLVVVLVVLVVVLVVDPDPVSNVVSVVNNVVSVVVNVVSPDDDDDPPPDDDDD

Secondary structure (DSSP, 8-state):
-PPEEEEEEE-SSSSS-EEEEE-SSSSSPPEEEESSHHHHHHHHHHHTTTT--GGGEEEEEEEEEETTEEEEEE-STTHHHHHHHHHHHHHHTT-HHHHHHHHTSPPPTTSSEEEEEE-TT-BHHHHHTT--SSS-EEEEEEEETTEEEEEEEEEGGGGGG--SPEEEETTTTTTT-TT-BHHHHHHHS-TT-EEEE-------S-----SSHHHHHHHHHHHHHHHHHHHHHHHHHT---HHHHHHHHHHHHHHHHHHHHHHSPPPPTT--PPP-